Protein AF-A0A915EHI1-F1 (afdb_monomer)

Solvent-accessible surface area (backbone atoms only — not comparable to full-atom values): 13754 Å² total; per-residue (Å²): 136,88,85,85,82,84,87,89,87,83,84,89,89,88,86,83,89,84,89,78,82,85,81,82,85,89,81,84,83,85,82,84,78,83,79,74,83,74,71,83,72,82,68,83,69,74,80,70,79,76,74,76,79,77,86,83,84,61,50,40,66,61,53,50,53,47,42,52,52,16,60,70,52,38,40,93,92,42,100,47,62,32,47,69,62,36,21,63,76,72,74,44,59,55,67,55,56,51,54,44,56,77,41,40,70,59,47,52,50,32,59,71,38,90,76,44,43,80,41,65,68,65,84,90,67,74,86,76,72,92,55,62,66,62,52,48,55,52,49,51,51,51,51,54,39,49,75,70,70,47,87,83,48,71,68,58,52,49,54,52,49,52,52,52,42,60,75,68,66,68,80,87,80,84,84,76,89,79,80,54,92,51,62,56,47,77,44,82,44,61,48,96,86,70,45,75,47,77,71,43,74,46,70,69,127

Radius of gyration: 38.49 Å; Cα contacts (8 Å, |Δi|>4): 121; chains: 1; bounding box: 70×66×107 Å

pLDDT: mean 73.75, std 19.6, range [32.38, 96.88]

InterPro domains:
  IPR006600 HTH CenpB-type DNA-binding domain [PF03221] (131-166)
  IPR018586 Brinker DNA-binding domain [PF09607] (55-111)

Organism: NCBI:txid166011

Mean predicted aligned error: 17.86 Å

Nearest PDB structures (foldseek):
  1hlv-assembly1_A  TM=5.898E-01  e=2.665E-04  Homo sapiens
  4ham-assembly1_A-2  TM=2.754E-01  e=3.537E+00  Listeria monocytogenes EGD-e

Foldseek 3Di:
DDDDDDDDDDDDDDDDDDDDDDDDDDDDPDDDDPDPPPPPPPDPPPPDPPPPPDDDQDFLVLLLVLQVQQCVCQDPVHNGGPLVVSCVVSVHDSVSNVVSNVCVVQSVVQVVDPPSRPPSDTPPPDDDDPDVVLVVVLVVVVVVCVVVVHDDDPVNSLVSSVVSCVVVVDDDDDDDPPPPPAQWDFDFDADSVRDTDDTDIDRDD

Sequence (205 aa):
MLMKIGIGQRAIEEEEAEAIAETVPDEYSQMKISGEENECQLSLSETTPVEKRKRHNYDAATKLEAIECAQEAKSARSRKYNIKATAKKFRVDRKQVREWITREQNVRQQVSTPGASKRKKLDGTGRKVLNPELDVQIAEWIRKQRTNKHPVSHRIILNRAEEVFRAMKLKVTVLTTGHEKMRVTVCLTATADRKKLLPYVLVNR

Structure (mmCIF, N/CA/C/O backbone):
data_AF-A0A915EHI1-F1
#
_entry.id   AF-A0A915EHI1-F1
#
loop_
_atom_site.group_PDB
_atom_site.id
_atom_site.type_symbol
_atom_site.label_atom_id
_atom_site.label_alt_id
_atom_site.label_comp_id
_atom_site.label_asym_id
_atom_site.label_entity_id
_atom_site.label_seq_id
_atom_site.pdbx_PDB_ins_code
_atom_site.Cartn_x
_atom_site.Cartn_y
_atom_site.Cartn_z
_atom_site.occupancy
_atom_site.B_iso_or_equiv
_atom_site.auth_seq_id
_atom_site.auth_comp_id
_atom_site.auth_asym_id
_atom_site.auth_atom_id
_atom_site.pdbx_PDB_model_num
ATOM 1 N N . MET A 1 1 ? -19.590 -19.923 -78.765 1.00 44.81 1 MET A N 1
ATOM 2 C CA . MET A 1 1 ? -18.752 -20.286 -79.927 1.00 44.81 1 MET A CA 1
ATOM 3 C C . MET A 1 1 ? -17.432 -20.805 -79.377 1.00 44.81 1 MET A C 1
ATOM 5 O O . MET A 1 1 ? -16.654 -20.022 -78.854 1.00 44.81 1 MET A O 1
ATOM 9 N N . LEU A 1 2 ? -17.260 -22.130 -79.346 1.00 38.75 2 LEU A N 1
ATOM 10 C CA . LEU A 1 2 ? -15.993 -22.773 -78.995 1.00 38.75 2 LEU A CA 1
ATOM 11 C C . LEU A 1 2 ? -15.022 -22.632 -80.172 1.00 38.75 2 LEU A C 1
ATOM 13 O O . LEU A 1 2 ? -15.416 -22.916 -81.300 1.00 38.75 2 LEU A O 1
ATOM 17 N N . MET A 1 3 ? -13.756 -22.319 -79.902 1.00 46.84 3 MET A N 1
ATOM 18 C CA . MET A 1 3 ? -12.660 -22.685 -80.799 1.00 46.84 3 MET A CA 1
ATOM 19 C C . MET A 1 3 ? -11.713 -23.624 -80.055 1.00 46.84 3 MET A C 1
ATOM 21 O O . MET A 1 3 ? -11.046 -23.249 -79.096 1.00 46.84 3 MET A O 1
ATOM 25 N N . LYS A 1 4 ? -11.750 -24.884 -80.493 1.00 44.16 4 LYS A N 1
ATOM 26 C CA . LYS A 1 4 ? -10.795 -25.948 -80.193 1.00 44.16 4 LYS A CA 1
ATOM 27 C C . LYS A 1 4 ? -9.672 -25.858 -81.224 1.00 44.16 4 LYS A C 1
ATOM 29 O O . LYS A 1 4 ? -9.970 -25.767 -82.410 1.00 44.16 4 LYS A O 1
ATOM 34 N N . ILE A 1 5 ? -8.424 -25.995 -80.789 1.00 52.28 5 ILE A N 1
ATOM 35 C CA . ILE A 1 5 ? -7.330 -26.479 -81.637 1.00 52.28 5 ILE A CA 1
ATOM 36 C C . ILE A 1 5 ? -6.621 -27.581 -80.837 1.00 52.28 5 ILE A C 1
ATOM 38 O O . ILE A 1 5 ? -5.888 -27.302 -79.896 1.00 52.28 5 ILE A O 1
ATOM 42 N N . GLY A 1 6 ? -6.923 -28.839 -81.170 1.00 41.09 6 GLY A N 1
ATOM 43 C CA . GLY A 1 6 ? -5.937 -29.929 -81.109 1.00 41.09 6 GLY A CA 1
ATOM 44 C C . GLY A 1 6 ? -5.221 -29.978 -82.472 1.00 41.09 6 GLY A C 1
ATOM 45 O O . GLY A 1 6 ? -5.613 -29.252 -83.378 1.00 41.09 6 GLY A O 1
ATOM 46 N N . ILE A 1 7 ? -4.202 -30.779 -82.758 1.00 43.91 7 ILE A N 1
ATOM 47 C CA . ILE A 1 7 ? -3.776 -32.114 -82.318 1.00 43.91 7 ILE A CA 1
ATOM 48 C C . ILE A 1 7 ? -2.299 -32.237 -82.767 1.00 43.91 7 ILE A C 1
ATOM 50 O O . ILE A 1 7 ? -1.932 -31.630 -83.772 1.00 43.91 7 ILE A O 1
ATOM 54 N N . GLY A 1 8 ? -1.478 -33.073 -82.121 1.00 37.38 8 GLY A N 1
ATOM 55 C CA . GLY A 1 8 ? -0.251 -33.576 -82.759 1.00 37.38 8 GLY A CA 1
ATOM 56 C C . GLY A 1 8 ? 0.617 -34.474 -81.877 1.00 37.38 8 GLY A C 1
ATOM 57 O O . GLY A 1 8 ? 1.474 -33.977 -81.164 1.00 37.38 8 GLY A O 1
ATOM 58 N N . GLN A 1 9 ? 0.380 -35.787 -81.934 1.00 44.53 9 GLN A N 1
ATOM 59 C CA . GLN A 1 9 ? 1.101 -36.874 -81.244 1.00 44.53 9 GLN A CA 1
ATOM 60 C C . GLN A 1 9 ? 2.377 -37.325 -81.991 1.00 44.53 9 GLN A C 1
ATOM 62 O O . GLN A 1 9 ? 2.425 -37.174 -83.211 1.00 44.53 9 GLN A O 1
ATOM 67 N N . ARG A 1 10 ? 3.317 -37.987 -81.282 1.00 41.19 10 ARG A N 1
ATOM 68 C CA . ARG A 1 10 ? 4.055 -39.241 -81.643 1.00 41.19 10 ARG A CA 1
ATOM 69 C C . ARG A 1 10 ? 5.026 -39.605 -80.492 1.00 41.19 10 ARG A C 1
ATOM 71 O O . ARG A 1 10 ? 5.758 -38.730 -80.052 1.00 41.19 10 ARG A O 1
ATOM 78 N N . ALA A 1 11 ? 4.814 -40.721 -79.776 1.00 41.22 11 ALA A N 1
ATOM 79 C CA . ALA A 1 11 ? 5.378 -42.078 -79.994 1.00 41.22 11 ALA A CA 1
ATOM 80 C C . ALA A 1 11 ? 6.899 -42.121 -79.697 1.00 41.22 11 ALA A C 1
ATOM 82 O O . ALA A 1 11 ? 7.650 -41.471 -80.409 1.00 41.22 11 ALA A O 1
ATOM 83 N N . ILE A 1 12 ? 7.331 -42.564 -78.504 1.00 48.19 12 ILE A N 1
ATOM 84 C CA . ILE A 1 12 ? 7.730 -43.942 -78.100 1.00 48.19 12 ILE A CA 1
ATOM 85 C C . ILE A 1 12 ? 8.841 -44.517 -78.985 1.00 48.19 12 ILE A C 1
ATOM 87 O O . ILE A 1 12 ? 8.523 -44.921 -80.094 1.00 48.19 12 ILE A O 1
ATOM 91 N N . GLU A 1 13 ? 10.055 -44.649 -78.431 1.00 46.75 13 GLU A N 1
ATOM 92 C CA . GLU A 1 13 ? 10.946 -45.809 -78.614 1.00 46.75 13 GLU A CA 1
ATOM 93 C C . GLU A 1 13 ? 11.677 -46.093 -77.285 1.00 46.75 13 GLU A C 1
ATOM 95 O O . GLU A 1 13 ? 12.140 -45.183 -76.594 1.00 46.75 13 GLU A O 1
ATOM 100 N N . GLU A 1 14 ? 11.649 -47.370 -76.914 1.00 53.38 14 GLU A N 1
ATOM 101 C CA . GLU A 1 14 ? 12.228 -48.049 -75.756 1.00 53.38 14 GLU A CA 1
ATOM 102 C C . GLU A 1 14 ? 13.389 -48.885 -76.315 1.00 53.38 14 GLU A C 1
ATOM 104 O O . GLU A 1 14 ? 13.130 -49.700 -77.191 1.00 53.38 14 GLU A O 1
ATOM 109 N N . GLU A 1 15 ? 14.623 -48.649 -75.869 1.00 51.19 15 GLU A N 1
ATOM 110 C CA . GLU A 1 15 ? 15.857 -49.463 -76.003 1.00 51.19 15 GLU A CA 1
ATOM 111 C C . GLU A 1 15 ? 16.992 -48.462 -75.689 1.00 51.19 15 GLU A C 1
ATOM 113 O O . GLU A 1 15 ? 16.978 -47.342 -76.179 1.00 51.19 15 GLU A O 1
ATOM 118 N N . GLU A 1 16 ? 17.950 -48.655 -74.790 1.00 49.28 16 GLU A N 1
ATOM 119 C CA . GLU A 1 16 ? 18.696 -49.849 -74.434 1.00 49.28 16 GLU A CA 1
ATOM 120 C C . GLU A 1 16 ? 19.047 -49.778 -72.937 1.00 49.28 16 GLU A C 1
ATOM 122 O O . GLU A 1 16 ? 19.497 -48.752 -72.416 1.00 49.28 16 GLU A O 1
ATOM 127 N N . ALA A 1 17 ? 18.836 -50.887 -72.235 1.00 41.41 17 ALA A N 1
ATOM 128 C CA . ALA A 1 17 ? 19.503 -51.164 -70.978 1.00 41.41 17 ALA A CA 1
ATOM 129 C C . ALA A 1 17 ? 20.801 -51.923 -71.280 1.00 41.41 17 ALA A C 1
ATOM 131 O O . ALA A 1 17 ? 20.782 -52.846 -72.085 1.00 41.41 17 ALA A O 1
ATOM 132 N N . GLU A 1 18 ? 21.852 -51.554 -70.547 1.00 48.03 18 GLU A N 1
ATOM 133 C CA . GLU A 1 18 ? 23.117 -52.259 -70.276 1.00 48.03 18 GLU A CA 1
ATOM 134 C C . GLU A 1 18 ? 24.392 -51.561 -70.762 1.00 48.03 18 GLU A C 1
ATOM 136 O O . GLU A 1 18 ? 24.470 -50.986 -71.837 1.00 48.03 18 GLU A O 1
ATOM 141 N N . ALA A 1 19 ? 25.410 -51.698 -69.908 1.00 44.31 19 ALA A N 1
ATOM 142 C CA . ALA A 1 19 ? 26.796 -51.262 -70.037 1.00 44.31 19 ALA A CA 1
ATOM 143 C C . ALA A 1 19 ? 27.075 -49.773 -69.752 1.00 44.31 19 ALA A C 1
ATOM 145 O O . ALA A 1 19 ? 27.018 -48.913 -70.621 1.00 44.31 19 ALA A O 1
ATOM 146 N N . ILE A 1 20 ? 27.496 -49.480 -68.517 1.00 48.38 20 ILE A N 1
ATOM 147 C CA . ILE A 1 20 ? 28.913 -49.232 -68.171 1.00 48.38 20 ILE A CA 1
ATOM 148 C C . ILE A 1 20 ? 28.977 -48.979 -66.652 1.00 48.38 20 ILE A C 1
ATOM 150 O O . ILE A 1 20 ? 28.535 -47.956 -66.130 1.00 48.38 20 ILE A O 1
ATOM 154 N N . ALA A 1 21 ? 29.486 -49.983 -65.939 1.00 45.03 21 ALA A N 1
ATOM 155 C CA . ALA A 1 21 ? 30.128 -49.813 -64.642 1.00 45.03 21 ALA A CA 1
ATOM 156 C C . ALA A 1 21 ? 31.479 -49.095 -64.838 1.00 45.03 21 ALA A C 1
ATOM 158 O O . ALA A 1 21 ? 32.020 -49.159 -65.935 1.00 45.03 21 ALA A O 1
ATOM 159 N N . GLU A 1 22 ? 32.028 -48.510 -63.764 1.00 46.56 22 GLU A N 1
ATOM 160 C CA . GLU A 1 22 ? 33.263 -47.690 -63.713 1.00 46.56 22 GLU A CA 1
ATOM 161 C C . GLU A 1 22 ? 33.022 -46.240 -64.173 1.00 46.56 22 GLU A C 1
ATOM 163 O O . GLU A 1 22 ? 32.492 -45.994 -65.240 1.00 46.56 22 GLU A O 1
ATOM 168 N N . THR A 1 23 ? 33.368 -45.171 -63.461 1.00 48.34 23 THR A N 1
ATOM 169 C CA . THR A 1 23 ? 34.415 -44.945 -62.461 1.00 48.34 23 THR A CA 1
ATOM 170 C C . THR A 1 23 ? 34.071 -43.615 -61.770 1.00 48.34 23 THR A C 1
ATOM 172 O O . THR A 1 23 ? 34.025 -42.576 -62.425 1.00 48.34 23 THR A O 1
ATOM 175 N N . VAL A 1 24 ? 33.818 -43.614 -60.458 1.00 49.72 24 VAL A N 1
ATOM 176 C CA . VAL A 1 24 ? 33.809 -42.371 -59.665 1.00 49.72 24 VAL A CA 1
ATOM 177 C C . VAL A 1 24 ? 35.176 -42.278 -58.987 1.00 49.72 24 VAL A C 1
ATOM 179 O O . VAL A 1 24 ? 35.532 -43.213 -58.270 1.00 49.72 24 VAL A O 1
ATOM 182 N N . PRO A 1 25 ? 35.969 -41.222 -59.233 1.00 50.06 25 PRO A N 1
ATOM 183 C CA . PRO A 1 25 ? 37.295 -41.102 -58.649 1.00 50.06 25 PRO A CA 1
ATOM 184 C C . PRO A 1 25 ? 37.237 -40.892 -57.130 1.00 50.06 25 PRO A C 1
ATOM 186 O O . PRO A 1 25 ? 36.588 -39.976 -56.622 1.00 50.06 25 PRO A O 1
ATOM 189 N N . ASP A 1 26 ? 37.962 -41.774 -56.443 1.00 47.84 26 ASP A N 1
ATOM 190 C CA . ASP A 1 26 ? 38.349 -41.730 -55.037 1.00 47.84 26 ASP A CA 1
ATOM 191 C C . ASP A 1 26 ? 39.241 -40.508 -54.777 1.00 47.84 26 ASP A C 1
ATOM 193 O O . ASP A 1 26 ? 40.448 -40.527 -55.018 1.00 47.84 26 ASP A O 1
ATOM 197 N N . GLU A 1 27 ? 38.660 -39.434 -54.254 1.00 47.59 27 GLU A N 1
ATOM 198 C CA . GLU A 1 27 ? 39.441 -38.337 -53.679 1.00 47.59 27 GLU A CA 1
ATOM 199 C C . GLU A 1 27 ? 38.782 -37.794 -52.409 1.00 47.59 27 GLU A C 1
ATOM 201 O O . GLU A 1 27 ? 38.586 -36.601 -52.245 1.00 47.59 27 GLU A O 1
ATOM 206 N N . TYR A 1 28 ? 38.422 -38.679 -51.479 1.00 49.50 28 TYR A N 1
ATOM 207 C CA . TYR A 1 28 ? 38.141 -38.291 -50.092 1.00 49.50 28 TYR A CA 1
ATOM 208 C C . TYR A 1 28 ? 38.652 -39.359 -49.126 1.00 49.50 28 TYR A C 1
ATOM 210 O O . TYR A 1 28 ? 37.925 -39.928 -48.315 1.00 49.50 28 TYR A O 1
ATOM 218 N N . SER A 1 29 ? 39.958 -39.608 -49.198 1.00 44.09 29 SER A N 1
ATOM 219 C CA . SER A 1 29 ? 40.687 -40.244 -48.111 1.00 44.09 29 SER A CA 1
ATOM 220 C C . SER A 1 29 ? 41.521 -39.191 -47.385 1.00 44.09 29 SER A C 1
ATOM 222 O O . SER A 1 29 ? 42.316 -38.482 -47.993 1.00 44.09 29 SER A O 1
ATOM 224 N N . GLN A 1 30 ? 41.358 -39.170 -46.061 1.00 43.25 30 GLN A N 1
ATOM 225 C CA . GLN A 1 30 ? 42.189 -38.504 -45.052 1.00 43.25 30 GLN A CA 1
ATOM 226 C C . GLN A 1 30 ? 41.819 -37.068 -44.639 1.00 43.25 30 GLN A C 1
ATOM 228 O O . GLN A 1 30 ? 42.581 -36.122 -44.811 1.00 43.25 30 GLN A O 1
ATOM 233 N N . MET A 1 31 ? 40.754 -36.947 -43.842 1.00 36.44 31 MET A N 1
ATOM 234 C CA . MET A 1 31 ? 40.894 -36.217 -42.576 1.00 36.44 31 MET A CA 1
ATOM 235 C C . MET A 1 31 ? 40.564 -37.144 -41.408 1.00 36.44 31 MET A C 1
ATOM 237 O O . MET A 1 31 ? 39.466 -37.677 -41.277 1.00 36.44 31 MET A O 1
ATOM 241 N N . LYS A 1 32 ? 41.598 -37.368 -40.598 1.00 43.41 32 LYS A N 1
ATOM 242 C CA . LYS A 1 32 ? 41.633 -38.195 -39.396 1.00 43.41 32 LYS A CA 1
ATOM 243 C C . LYS A 1 32 ? 40.649 -37.636 -38.368 1.00 43.41 32 LYS A C 1
ATOM 245 O O . LYS A 1 32 ? 40.885 -36.563 -37.822 1.00 43.41 32 LYS A O 1
ATOM 250 N N . ILE A 1 33 ? 39.587 -38.375 -38.072 1.00 42.34 33 ILE A N 1
ATOM 251 C CA . ILE A 1 33 ? 38.832 -38.192 -36.833 1.00 42.34 33 ILE A CA 1
ATOM 252 C C . ILE A 1 33 ? 39.541 -39.066 -35.801 1.00 42.34 33 ILE A C 1
ATOM 254 O O . ILE A 1 33 ? 39.366 -40.282 -35.777 1.00 42.34 33 ILE A O 1
ATOM 258 N N . SER A 1 34 ? 40.412 -38.461 -34.996 1.00 32.75 34 SER A N 1
ATOM 259 C CA . SER A 1 34 ? 40.882 -39.073 -33.756 1.00 32.75 34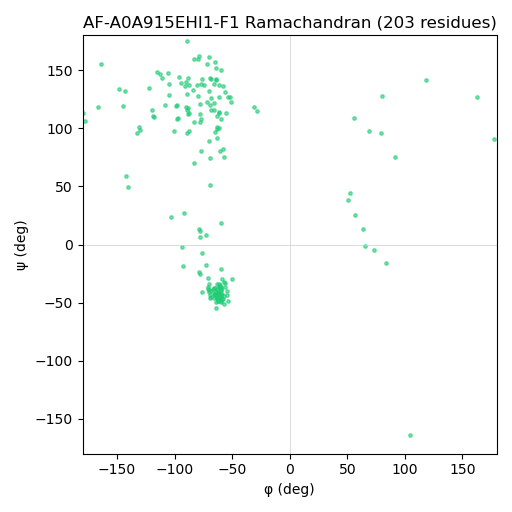 SER A CA 1
ATOM 260 C C . SER A 1 34 ? 39.678 -39.201 -32.824 1.00 32.75 34 SER A C 1
ATOM 262 O O . SER A 1 34 ? 39.271 -38.232 -32.183 1.00 32.75 34 SER A O 1
ATOM 264 N N . GLY A 1 35 ? 39.070 -40.385 -32.822 1.00 37.16 35 GLY A N 1
ATOM 265 C CA . GLY A 1 35 ? 38.099 -40.799 -31.824 1.00 37.16 35 GLY A CA 1
ATOM 266 C C . GLY A 1 35 ? 38.813 -41.022 -30.500 1.00 37.16 35 GLY A C 1
ATOM 267 O O . GLY A 1 35 ? 39.277 -42.120 -30.219 1.00 37.16 35 GLY A O 1
ATOM 268 N N . GLU A 1 36 ? 38.917 -39.967 -29.699 1.00 41.16 36 GLU A N 1
ATOM 269 C CA . GLU A 1 36 ? 38.959 -40.138 -28.254 1.00 41.16 36 GLU A CA 1
ATOM 270 C C . GLU A 1 36 ? 37.521 -40.384 -27.809 1.00 41.16 36 GLU A C 1
ATOM 272 O O . GLU A 1 36 ? 36.676 -39.484 -27.818 1.00 41.16 36 GLU A O 1
ATOM 277 N N . GLU A 1 37 ? 37.240 -41.639 -27.473 1.00 45.12 37 GLU A N 1
ATOM 278 C CA . GLU A 1 37 ? 36.069 -42.052 -26.713 1.00 45.12 37 GLU A CA 1
ATOM 279 C C . GLU A 1 37 ? 36.123 -41.371 -25.342 1.00 45.12 37 GLU A C 1
ATOM 281 O O . GLU A 1 37 ? 36.535 -41.946 -24.340 1.00 45.12 37 GLU A O 1
ATOM 286 N N . ASN A 1 38 ? 35.712 -40.104 -25.289 1.00 41.38 38 ASN A N 1
ATOM 287 C CA . ASN A 1 38 ? 35.362 -39.458 -24.037 1.00 41.38 38 ASN A CA 1
ATOM 288 C C . ASN A 1 38 ? 33.981 -39.973 -23.644 1.00 41.38 38 ASN A C 1
ATOM 290 O O . ASN A 1 38 ? 32.941 -39.363 -23.903 1.00 41.38 38 ASN A O 1
ATOM 294 N N . GLU A 1 39 ? 34.027 -41.173 -23.069 1.00 39.09 39 GLU A N 1
ATOM 295 C CA . GLU A 1 39 ? 33.040 -41.748 -22.178 1.00 39.09 39 GLU A CA 1
ATOM 296 C C . GLU A 1 39 ? 32.329 -40.612 -21.432 1.00 39.09 39 GLU A C 1
ATOM 298 O O . GLU A 1 39 ? 32.939 -39.847 -20.680 1.00 39.09 39 GLU A O 1
ATOM 303 N N . CYS A 1 40 ? 31.030 -40.451 -21.686 1.00 32.38 40 CYS A N 1
ATOM 304 C CA . CYS A 1 40 ? 30.180 -39.566 -20.905 1.00 32.38 40 CYS A CA 1
ATOM 305 C C . CYS A 1 40 ? 30.018 -40.171 -19.509 1.00 32.38 40 CYS A C 1
ATOM 307 O O . CYS A 1 40 ? 28.975 -40.718 -19.155 1.00 32.38 40 CYS A O 1
ATOM 309 N N . GLN A 1 41 ? 31.077 -40.061 -18.710 1.00 37.44 41 GLN A N 1
ATOM 310 C CA . GLN A 1 41 ? 31.019 -40.209 -17.276 1.00 37.44 41 GLN A CA 1
ATOM 311 C C . GLN A 1 41 ? 30.121 -39.082 -16.764 1.00 37.44 41 GLN A C 1
ATOM 313 O O . GLN A 1 41 ? 30.520 -37.920 -16.654 1.00 37.44 41 GLN A O 1
ATOM 318 N N . LEU A 1 42 ? 28.871 -39.445 -16.473 1.00 42.78 42 LEU A N 1
ATOM 319 C CA . LEU A 1 42 ? 27.981 -38.748 -15.551 1.00 42.78 42 LEU A CA 1
ATOM 320 C C . LEU A 1 42 ? 28.673 -38.689 -14.182 1.00 42.78 42 LEU A C 1
ATOM 322 O O . LEU A 1 42 ? 28.343 -39.419 -13.251 1.00 42.78 42 LEU A O 1
ATOM 326 N N . SER A 1 43 ? 29.666 -37.813 -14.066 1.00 41.00 43 SER A N 1
ATOM 327 C CA . SER A 1 43 ? 30.157 -37.364 -12.780 1.00 41.00 43 SER A CA 1
ATOM 328 C C . SER A 1 43 ? 29.009 -36.589 -12.141 1.00 41.00 43 SER A C 1
ATOM 330 O O . SER A 1 43 ? 28.544 -35.574 -12.662 1.00 41.00 43 SER A O 1
ATOM 332 N N . LEU A 1 44 ? 28.500 -37.111 -11.021 1.00 48.84 44 LEU A N 1
ATOM 333 C CA . LEU A 1 44 ? 27.734 -36.334 -10.055 1.00 48.84 44 LEU A CA 1
ATOM 334 C C . LEU A 1 44 ? 28.645 -35.187 -9.594 1.00 48.84 44 LEU A C 1
ATOM 336 O O . LEU A 1 44 ? 29.313 -35.281 -8.569 1.00 48.84 44 LEU A O 1
ATOM 340 N N . SER A 1 45 ? 28.718 -34.111 -10.378 1.00 43.72 45 SER A N 1
ATOM 341 C CA . SER A 1 45 ? 29.318 -32.871 -9.924 1.00 43.72 45 SER A CA 1
ATOM 342 C C . SER A 1 45 ? 28.445 -32.398 -8.775 1.00 43.72 45 SER A C 1
ATOM 344 O O . SER A 1 45 ? 27.270 -32.071 -8.975 1.00 43.72 45 SER A O 1
ATOM 346 N N . GLU A 1 46 ? 29.017 -32.460 -7.580 1.00 50.34 46 GLU A N 1
ATOM 347 C CA . GLU A 1 46 ? 28.485 -31.948 -6.331 1.00 50.34 46 GLU A CA 1
ATOM 348 C C . GLU A 1 46 ? 27.617 -30.722 -6.609 1.00 50.34 46 GLU A C 1
ATOM 350 O O . GLU A 1 46 ? 28.075 -29.723 -7.174 1.00 50.34 46 GLU A O 1
ATOM 355 N N . THR A 1 47 ? 26.329 -30.810 -6.275 1.00 50.06 47 THR A N 1
ATOM 356 C CA . THR A 1 47 ? 25.430 -29.668 -6.379 1.00 50.06 47 THR A CA 1
ATOM 357 C C . THR A 1 47 ? 25.940 -28.612 -5.411 1.00 50.06 47 THR A C 1
ATOM 359 O O . THR A 1 47 ? 25.592 -28.621 -4.229 1.00 50.06 47 THR A O 1
ATOM 362 N N . THR A 1 48 ? 26.795 -27.712 -5.898 1.00 54.81 48 THR A N 1
ATOM 363 C CA . THR A 1 48 ? 27.156 -26.507 -5.160 1.00 54.81 48 THR A CA 1
ATOM 364 C C . THR A 1 48 ? 25.840 -25.842 -4.754 1.00 54.81 48 THR A C 1
ATOM 366 O O . THR A 1 48 ? 24.948 -25.685 -5.599 1.00 54.81 48 THR A O 1
ATOM 369 N N . PRO A 1 49 ? 25.629 -25.521 -3.465 1.00 57.97 49 PRO A N 1
ATOM 370 C CA . PRO A 1 49 ? 24.397 -24.881 -3.047 1.00 57.97 49 PRO A CA 1
ATOM 371 C C . PRO A 1 49 ? 24.294 -23.563 -3.811 1.00 57.97 49 PRO A C 1
ATOM 373 O O . PRO A 1 49 ? 25.060 -22.637 -3.557 1.00 57.97 49 PRO A O 1
ATOM 376 N N . VAL A 1 50 ? 23.385 -23.480 -4.785 1.00 59.81 50 VAL A N 1
ATOM 377 C CA . VAL A 1 50 ? 23.134 -22.238 -5.517 1.00 59.81 50 VAL A CA 1
ATOM 378 C C . VAL A 1 50 ? 22.655 -21.228 -4.484 1.00 59.81 50 VAL A C 1
ATOM 380 O O . VAL A 1 50 ? 21.497 -21.271 -4.052 1.00 59.81 50 VAL A O 1
ATOM 383 N N . GLU A 1 51 ? 23.555 -20.347 -4.044 1.00 68.44 51 GLU A N 1
ATOM 384 C CA . GLU A 1 51 ? 23.223 -19.311 -3.080 1.00 68.44 51 GLU A CA 1
ATOM 385 C C . GLU A 1 51 ? 22.054 -18.506 -3.639 1.00 68.44 51 GLU A C 1
ATOM 387 O O . GLU A 1 51 ? 22.133 -17.839 -4.679 1.00 68.44 51 GLU A O 1
ATOM 392 N N . LYS A 1 52 ? 20.909 -18.612 -2.962 1.00 68.88 52 LYS A N 1
ATOM 393 C CA . LYS A 1 52 ? 19.696 -17.922 -3.382 1.00 68.88 52 LYS A CA 1
ATOM 394 C C . LYS A 1 52 ? 19.989 -16.428 -3.349 1.00 68.88 52 LYS A C 1
ATOM 396 O O . LYS A 1 52 ? 20.196 -15.852 -2.281 1.00 68.88 52 LYS A O 1
ATOM 401 N N . ARG A 1 53 ? 19.981 -15.795 -4.527 1.00 68.19 53 ARG A N 1
ATOM 402 C CA . ARG A 1 53 ? 20.177 -14.346 -4.657 1.00 68.19 53 ARG A CA 1
ATOM 403 C C . ARG A 1 53 ? 19.222 -13.621 -3.711 1.00 68.19 53 ARG A C 1
ATOM 405 O O . ARG A 1 53 ? 18.003 -13.807 -3.776 1.00 68.19 53 ARG A O 1
ATOM 412 N N . LYS A 1 54 ? 19.782 -12.796 -2.825 1.00 74.06 54 LYS A N 1
ATOM 413 C CA . LYS A 1 54 ? 18.999 -11.994 -1.882 1.00 74.06 54 LYS A CA 1
ATOM 414 C C . LYS A 1 54 ? 18.097 -11.044 -2.671 1.00 74.06 54 LYS A C 1
ATOM 416 O O . LYS A 1 54 ? 18.506 -10.448 -3.667 1.00 74.06 54 LYS A O 1
ATOM 421 N N . ARG A 1 55 ? 16.844 -10.909 -2.236 1.00 76.69 55 ARG A N 1
ATOM 422 C CA . ARG A 1 55 ? 15.904 -9.965 -2.852 1.00 76.69 55 ARG A CA 1
ATOM 423 C C . ARG A 1 55 ? 16.375 -8.544 -2.548 1.00 76.69 55 ARG A C 1
ATOM 425 O O . ARG A 1 55 ? 16.393 -8.142 -1.387 1.00 76.69 55 ARG A O 1
ATOM 432 N N . HIS A 1 56 ? 16.739 -7.794 -3.584 1.00 81.81 56 HIS A N 1
ATOM 433 C CA . HIS A 1 56 ? 17.084 -6.384 -3.443 1.00 81.81 56 HIS A CA 1
ATOM 434 C C . HIS A 1 56 ? 15.829 -5.538 -3.262 1.00 81.81 56 HIS A C 1
ATOM 436 O O . HIS A 1 56 ? 14.783 -5.799 -3.859 1.00 81.81 56 HIS A O 1
ATOM 442 N N . ASN A 1 57 ? 15.946 -4.518 -2.419 1.00 84.81 57 ASN A N 1
ATOM 443 C CA . ASN A 1 57 ? 14.880 -3.570 -2.170 1.00 84.81 57 ASN A CA 1
ATOM 444 C C . ASN A 1 57 ? 15.357 -2.175 -2.570 1.00 84.81 57 ASN A C 1
ATOM 446 O O . ASN A 1 57 ? 16.247 -1.628 -1.923 1.00 84.81 57 ASN A O 1
ATOM 450 N N . TYR A 1 58 ? 14.785 -1.646 -3.649 1.00 89.38 58 TYR A N 1
ATOM 451 C CA . TYR A 1 58 ? 15.215 -0.399 -4.276 1.00 89.38 58 TYR A CA 1
ATOM 452 C C . TYR A 1 58 ? 14.401 0.782 -3.761 1.00 89.38 58 TYR A C 1
ATOM 454 O O . TYR A 1 58 ? 13.178 0.678 -3.607 1.00 89.38 58 TYR A O 1
ATOM 462 N N . ASP A 1 59 ? 15.085 1.895 -3.521 1.00 89.62 59 ASP A N 1
ATOM 463 C CA . ASP A 1 59 ? 14.450 3.137 -3.103 1.00 89.62 59 ASP A CA 1
ATOM 464 C C . ASP A 1 59 ? 13.664 3.794 -4.249 1.00 89.62 59 ASP A C 1
ATOM 466 O O . ASP A 1 59 ? 13.942 3.546 -5.424 1.00 89.62 59 ASP A O 1
ATOM 470 N N . ALA A 1 60 ? 12.661 4.610 -3.918 1.00 89.69 60 ALA A N 1
ATOM 471 C CA . ALA A 1 60 ? 11.839 5.293 -4.917 1.00 89.69 60 ALA A CA 1
ATOM 472 C C . ALA A 1 60 ? 12.666 6.275 -5.767 1.00 89.69 60 ALA A C 1
ATOM 474 O O . ALA A 1 60 ? 12.481 6.317 -6.982 1.00 89.69 60 ALA A O 1
ATOM 475 N N . ALA A 1 61 ? 13.628 6.977 -5.156 1.00 90.12 61 ALA A N 1
ATOM 476 C CA . ALA A 1 61 ? 14.530 7.886 -5.863 1.00 90.12 61 ALA A CA 1
ATOM 477 C C . ALA A 1 61 ? 15.409 7.141 -6.880 1.00 90.12 61 ALA A C 1
ATOM 479 O O . ALA A 1 61 ? 15.466 7.520 -8.045 1.00 90.12 61 ALA A O 1
ATOM 480 N N . THR A 1 62 ? 16.004 6.010 -6.483 1.00 91.69 62 THR A N 1
ATOM 481 C CA . THR A 1 62 ? 16.816 5.177 -7.388 1.00 91.69 62 THR A CA 1
ATOM 482 C C . THR A 1 62 ? 16.000 4.630 -8.561 1.00 91.69 62 THR A C 1
ATOM 484 O O . THR A 1 62 ? 16.504 4.530 -9.678 1.00 91.69 62 THR A O 1
ATOM 487 N N . LYS A 1 63 ? 14.730 4.265 -8.332 1.00 93.00 63 LYS A N 1
ATOM 488 C CA . LYS A 1 63 ? 13.833 3.831 -9.415 1.00 93.00 63 LYS A CA 1
ATOM 489 C C . LYS A 1 63 ? 13.565 4.967 -10.401 1.00 93.00 63 LYS A C 1
ATOM 491 O O . LYS A 1 63 ? 13.571 4.707 -11.600 1.00 93.00 63 LYS A O 1
ATOM 496 N N . LEU A 1 64 ? 13.338 6.187 -9.906 1.00 93.38 64 LEU A N 1
ATOM 497 C CA . LEU A 1 64 ? 13.095 7.372 -10.732 1.00 93.38 64 LEU A CA 1
ATOM 498 C C . LEU A 1 64 ? 14.321 7.712 -11.591 1.00 93.38 64 LEU A C 1
ATOM 500 O O . LEU A 1 64 ? 14.194 7.795 -12.808 1.00 93.38 64 LEU A O 1
ATOM 504 N N . GLU A 1 65 ? 15.507 7.775 -10.982 1.00 93.88 65 GLU A N 1
ATOM 505 C CA . GLU A 1 65 ? 16.769 8.052 -11.684 1.00 93.88 65 GLU A CA 1
ATOM 506 C C . GLU A 1 65 ? 17.056 6.998 -12.769 1.00 93.88 65 GLU A C 1
ATOM 508 O O . GLU A 1 65 ? 17.489 7.309 -13.880 1.00 93.88 65 GLU A O 1
ATOM 513 N N . ALA A 1 66 ? 16.767 5.723 -12.486 1.00 94.00 66 ALA A N 1
ATOM 514 C CA . ALA A 1 66 ? 16.908 4.658 -13.471 1.00 94.00 66 ALA A CA 1
ATOM 515 C C . ALA A 1 66 ? 15.929 4.809 -14.644 1.00 94.00 66 ALA A C 1
ATOM 517 O O . ALA A 1 66 ? 16.300 4.522 -15.785 1.00 94.00 66 ALA A O 1
ATOM 518 N N . ILE A 1 67 ? 14.694 5.253 -14.385 1.00 93.56 67 ILE A N 1
ATOM 519 C CA . ILE A 1 67 ? 13.723 5.546 -15.442 1.00 93.56 67 ILE A CA 1
ATOM 520 C C . ILE A 1 67 ? 14.245 6.703 -16.290 1.00 93.56 67 ILE A C 1
ATOM 522 O O . ILE A 1 67 ? 14.405 6.506 -17.490 1.00 93.56 67 ILE A O 1
ATOM 526 N N . GLU A 1 68 ? 14.577 7.846 -15.688 1.00 93.31 68 GLU A N 1
ATOM 527 C CA . GLU A 1 68 ? 15.092 9.038 -16.381 1.00 93.31 68 GLU A CA 1
ATOM 528 C C . GLU A 1 68 ? 16.304 8.697 -17.251 1.00 93.31 68 GLU A C 1
ATOM 530 O O . GLU A 1 68 ? 16.280 8.916 -18.461 1.00 93.31 68 GLU A O 1
ATOM 535 N N . CYS A 1 69 ? 17.284 7.981 -16.697 1.00 92.06 69 CYS A N 1
ATOM 536 C CA . CYS A 1 69 ? 18.453 7.518 -17.441 1.00 92.06 69 CYS A CA 1
ATOM 537 C C . CYS A 1 69 ? 18.087 6.597 -18.625 1.00 92.06 69 CYS A C 1
ATOM 539 O O . CYS A 1 69 ? 18.709 6.655 -19.689 1.00 92.06 69 CYS A O 1
ATOM 541 N N . ALA A 1 70 ? 17.069 5.740 -18.484 1.00 90.62 70 ALA A N 1
ATOM 542 C CA . ALA A 1 70 ? 16.571 4.923 -19.592 1.00 90.62 70 ALA A CA 1
ATOM 543 C C . ALA A 1 70 ? 15.820 5.748 -20.652 1.00 90.62 70 ALA A C 1
ATOM 545 O O . ALA A 1 70 ? 15.798 5.346 -21.823 1.00 90.62 70 ALA A O 1
ATOM 546 N N . GLN A 1 71 ? 15.191 6.861 -20.254 1.00 88.31 71 GLN A N 1
ATOM 547 C CA . GLN A 1 71 ? 14.499 7.784 -21.152 1.00 88.31 71 GLN A CA 1
ATOM 548 C C . GLN A 1 71 ? 15.472 8.672 -21.929 1.00 88.31 71 GLN A C 1
ATOM 550 O O . GLN A 1 71 ? 15.268 8.872 -23.123 1.00 88.31 71 GLN A O 1
ATOM 555 N N . GLU A 1 72 ? 16.528 9.159 -21.288 1.00 85.81 72 GLU A N 1
ATOM 556 C CA . GLU A 1 72 ? 17.583 9.958 -21.918 1.00 85.81 72 GLU A CA 1
ATOM 557 C C . GLU A 1 72 ? 18.371 9.135 -22.937 1.00 85.81 72 GLU A C 1
ATOM 559 O O . GLU A 1 72 ? 18.619 9.573 -24.055 1.00 85.81 72 GLU A O 1
ATOM 564 N N . ALA A 1 73 ? 18.697 7.886 -22.595 1.00 82.62 73 ALA A N 1
ATOM 565 C CA . ALA A 1 73 ? 19.439 6.982 -23.468 1.00 82.62 73 ALA A CA 1
ATOM 566 C C . ALA A 1 73 ? 18.579 6.338 -24.576 1.00 82.62 73 ALA A C 1
ATOM 568 O O . ALA A 1 73 ? 19.010 5.353 -25.191 1.00 82.62 73 ALA A O 1
ATOM 569 N N . LYS A 1 74 ? 17.356 6.833 -24.825 1.00 80.94 74 LYS A N 1
ATOM 570 C CA . LYS A 1 74 ? 16.515 6.377 -25.943 1.00 80.94 74 LYS A CA 1
ATOM 571 C C . LYS A 1 74 ? 17.309 6.489 -27.246 1.00 80.94 74 LYS A C 1
ATOM 573 O O . LYS A 1 74 ? 17.856 7.536 -27.574 1.00 80.94 74 LYS A O 1
ATOM 578 N N . SER A 1 75 ? 17.386 5.393 -27.998 1.00 66.69 75 SER A N 1
ATOM 579 C CA . SER A 1 75 ? 18.140 5.390 -29.252 1.00 66.69 75 SER A CA 1
ATOM 580 C C . SER A 1 75 ? 17.422 6.235 -30.304 1.00 66.69 75 SER A C 1
ATOM 582 O O . SER A 1 75 ? 16.243 6.019 -30.571 1.00 66.69 75 SER A O 1
ATOM 584 N N . ALA A 1 76 ? 18.142 7.127 -30.985 1.00 66.62 76 ALA A N 1
ATOM 585 C CA . ALA A 1 76 ? 17.589 7.853 -32.131 1.00 66.62 76 ALA A CA 1
ATOM 586 C C . ALA A 1 76 ? 17.111 6.904 -33.256 1.00 66.62 76 ALA A C 1
ATOM 588 O O . ALA A 1 76 ? 16.145 7.206 -33.949 1.00 66.62 76 ALA A O 1
ATOM 589 N N . ARG A 1 77 ? 17.736 5.719 -33.401 1.00 68.75 77 ARG A N 1
ATOM 590 C CA . ARG A 1 77 ? 17.368 4.701 -34.411 1.00 68.75 77 ARG A CA 1
ATOM 591 C C . ARG A 1 77 ? 16.148 3.861 -34.043 1.00 68.75 77 ARG A C 1
ATOM 593 O O . ARG A 1 77 ? 15.524 3.268 -34.912 1.00 68.75 77 ARG A O 1
ATOM 600 N N . SER A 1 78 ? 15.832 3.740 -32.762 1.00 68.62 78 SER A N 1
ATOM 601 C CA . SER A 1 78 ? 14.738 2.900 -32.285 1.00 68.62 78 SER A CA 1
ATOM 602 C C . SER A 1 78 ? 14.119 3.604 -31.098 1.00 68.62 78 SER A C 1
ATOM 604 O O . SER A 1 78 ? 14.793 3.743 -30.084 1.00 68.62 78 SER A O 1
ATOM 606 N N . ARG A 1 79 ? 12.826 3.958 -31.179 1.00 69.31 79 ARG A N 1
ATOM 607 C CA . ARG A 1 79 ? 12.028 4.629 -30.122 1.00 69.31 79 ARG A CA 1
ATOM 608 C C . ARG A 1 79 ? 11.913 3.839 -28.795 1.00 69.31 79 ARG A C 1
ATOM 610 O O . ARG A 1 79 ? 11.011 4.073 -27.998 1.00 69.31 79 ARG A O 1
ATOM 617 N N . LYS A 1 80 ? 12.795 2.867 -28.561 1.00 77.75 80 LYS A N 1
ATOM 618 C CA . LYS A 1 80 ? 12.879 1.984 -27.402 1.00 77.75 80 LYS A CA 1
ATOM 619 C C . LYS A 1 80 ? 13.893 2.521 -26.392 1.00 77.75 80 LYS A C 1
ATOM 621 O O . LYS A 1 80 ? 14.958 3.024 -26.746 1.00 77.75 80 LYS A O 1
ATOM 626 N N . TYR A 1 81 ? 13.567 2.324 -25.123 1.00 82.00 81 TYR A N 1
ATOM 627 C CA . TYR A 1 81 ? 14.438 2.609 -23.988 1.00 82.00 81 TYR A CA 1
ATOM 628 C C . TYR A 1 81 ? 15.695 1.730 -24.003 1.00 82.00 81 TYR A C 1
ATOM 630 O O . TYR A 1 81 ? 15.624 0.530 -24.300 1.00 82.00 81 TYR A O 1
ATOM 638 N N . ASN A 1 82 ? 16.839 2.289 -23.604 1.00 88.06 82 ASN A N 1
ATOM 639 C CA . ASN A 1 82 ? 18.085 1.533 -23.479 1.00 88.06 82 ASN A CA 1
ATOM 640 C C . ASN A 1 82 ? 18.171 0.796 -22.134 1.00 88.06 82 ASN A C 1
ATOM 642 O O . ASN A 1 82 ? 18.978 1.093 -21.258 1.00 88.06 82 ASN A O 1
ATOM 646 N N . ILE A 1 83 ? 17.336 -0.233 -21.998 1.00 90.44 83 ILE A N 1
ATOM 647 C CA . ILE A 1 83 ? 17.202 -1.024 -20.768 1.00 90.44 83 ILE A CA 1
ATOM 648 C C . ILE A 1 83 ? 18.527 -1.700 -20.378 1.00 90.44 83 ILE A C 1
ATOM 650 O O . ILE A 1 83 ? 18.818 -1.853 -19.195 1.00 90.44 83 ILE A O 1
ATOM 654 N N . LYS A 1 84 ? 19.336 -2.130 -21.360 1.00 91.31 84 LYS A N 1
ATOM 655 C CA . LYS A 1 84 ? 20.592 -2.860 -21.110 1.00 91.31 84 LYS A CA 1
ATOM 656 C C . LYS A 1 84 ? 21.645 -1.956 -20.467 1.00 91.31 84 LYS A C 1
ATOM 658 O O . LYS A 1 84 ? 22.282 -2.385 -19.507 1.00 91.31 84 LYS A O 1
ATOM 663 N N . ALA A 1 85 ? 21.819 -0.737 -20.977 1.00 91.00 85 ALA A N 1
ATOM 664 C CA . ALA A 1 85 ? 22.779 0.211 -20.419 1.00 91.00 85 ALA A CA 1
ATOM 665 C C . ALA A 1 85 ? 22.369 0.648 -19.006 1.00 91.00 85 ALA A C 1
ATOM 667 O O . ALA A 1 85 ? 23.185 0.573 -18.088 1.00 91.00 85 ALA A O 1
ATOM 668 N N . THR A 1 86 ? 21.092 0.985 -18.805 1.00 93.94 86 THR A N 1
ATOM 669 C CA . THR A 1 86 ? 20.552 1.358 -17.490 1.00 93.94 86 THR A CA 1
ATOM 670 C C . THR A 1 86 ? 20.722 0.229 -16.472 1.00 93.94 86 THR A C 1
ATOM 672 O O . THR A 1 86 ? 21.277 0.440 -15.398 1.00 93.94 86 THR A O 1
ATOM 675 N N . ALA A 1 87 ? 20.334 -1.002 -16.818 1.00 94.19 87 ALA A N 1
ATOM 676 C CA . ALA A 1 87 ? 20.501 -2.167 -15.946 1.00 94.19 87 ALA A CA 1
ATOM 677 C C . ALA A 1 87 ? 21.959 -2.352 -15.485 1.00 94.19 87 ALA A C 1
ATOM 679 O O . ALA A 1 87 ? 22.209 -2.645 -14.316 1.00 94.19 87 ALA A O 1
ATOM 680 N N . LYS A 1 88 ? 22.928 -2.122 -16.384 1.00 93.50 88 LYS A N 1
ATOM 681 C CA . LYS A 1 88 ? 24.359 -2.189 -16.060 1.00 93.50 88 LYS A CA 1
ATOM 682 C C . LYS A 1 88 ? 24.797 -1.045 -15.136 1.00 93.50 88 LYS A C 1
ATOM 684 O O . LYS A 1 88 ? 25.502 -1.319 -14.170 1.00 93.50 88 LYS A O 1
ATOM 689 N N . LYS A 1 89 ? 24.355 0.195 -15.393 1.00 93.31 89 LYS A N 1
ATOM 690 C CA . LYS A 1 89 ? 24.684 1.384 -14.579 1.00 93.31 89 LYS A CA 1
ATOM 691 C C . LYS A 1 89 ? 24.210 1.227 -13.130 1.00 93.31 89 LYS A C 1
ATOM 693 O O . LYS A 1 89 ? 24.978 1.474 -12.209 1.00 93.31 89 LYS A O 1
ATOM 698 N N . PHE A 1 90 ? 22.987 0.733 -12.936 1.00 91.94 90 PHE A N 1
ATOM 699 C CA . PHE A 1 90 ? 22.374 0.596 -11.609 1.00 91.94 90 PHE A CA 1
ATOM 700 C C . PHE A 1 90 ? 22.577 -0.785 -10.956 1.00 91.94 90 PHE A C 1
ATOM 702 O O . PHE A 1 90 ? 22.146 -0.993 -9.824 1.00 91.94 90 PHE A O 1
ATOM 709 N N . ARG A 1 91 ? 23.229 -1.742 -11.640 1.00 92.25 91 ARG A N 1
ATOM 710 C CA . ARG A 1 91 ? 23.368 -3.152 -11.203 1.00 92.25 91 ARG A CA 1
ATOM 711 C C . ARG A 1 91 ? 22.018 -3.797 -10.860 1.00 92.25 91 ARG A C 1
ATOM 713 O O . ARG A 1 91 ? 21.858 -4.488 -9.855 1.00 92.25 91 ARG A O 1
ATOM 720 N N . VAL A 1 92 ? 21.034 -3.552 -11.716 1.00 92.38 92 VAL A N 1
ATOM 721 C CA . VAL A 1 92 ? 19.656 -4.027 -11.567 1.00 92.38 92 VAL A CA 1
ATOM 722 C C . VAL A 1 92 ? 19.333 -4.993 -12.696 1.00 92.38 92 VAL A C 1
ATOM 724 O O . VAL A 1 92 ? 19.835 -4.858 -13.809 1.00 92.38 92 VAL A O 1
ATOM 727 N N . ASP A 1 93 ? 18.473 -5.976 -12.436 1.00 92.44 93 ASP A N 1
ATOM 728 C CA . ASP A 1 93 ? 17.996 -6.850 -13.501 1.00 92.44 93 ASP A CA 1
ATOM 729 C C . ASP A 1 93 ? 17.175 -6.066 -14.543 1.00 92.44 93 ASP A C 1
ATOM 731 O O . ASP A 1 93 ? 16.349 -5.208 -14.224 1.00 92.44 93 ASP A O 1
ATOM 735 N N . ARG A 1 94 ? 17.349 -6.413 -15.819 1.00 93.00 94 ARG A N 1
ATOM 736 C CA . ARG A 1 94 ? 16.644 -5.797 -16.952 1.00 93.00 94 ARG A CA 1
ATOM 737 C C . ARG A 1 94 ? 15.126 -5.879 -16.788 1.00 93.00 94 ARG A C 1
ATOM 739 O O . ARG A 1 94 ? 14.418 -4.971 -17.221 1.00 93.00 94 ARG A O 1
ATOM 746 N N . LYS A 1 95 ? 14.620 -6.945 -16.156 1.00 93.19 95 LYS A N 1
ATOM 747 C CA . LYS A 1 95 ? 13.194 -7.098 -15.837 1.00 93.19 95 LYS A CA 1
ATOM 748 C C . LYS A 1 95 ? 12.688 -5.998 -14.900 1.00 93.19 95 LYS A C 1
ATOM 750 O O . LYS A 1 95 ? 11.630 -5.440 -15.160 1.00 93.19 95 LYS A O 1
ATOM 755 N N . GLN A 1 96 ? 13.451 -5.651 -13.864 1.00 92.44 96 GLN A N 1
ATOM 756 C CA . GLN A 1 96 ? 13.069 -4.602 -12.914 1.00 92.44 96 GLN A CA 1
ATOM 757 C C . GLN A 1 96 ? 12.992 -3.235 -13.598 1.00 92.44 96 GLN A C 1
ATOM 759 O O . GLN A 1 96 ? 12.004 -2.535 -13.427 1.00 92.44 96 GLN A O 1
ATOM 764 N N . VAL A 1 97 ? 13.969 -2.897 -14.447 1.00 93.38 97 VAL A N 1
ATOM 765 C CA . VAL A 1 97 ? 13.952 -1.634 -15.208 1.00 93.38 97 VAL A CA 1
ATOM 766 C C . VAL A 1 97 ? 12.708 -1.543 -16.100 1.00 93.38 97 VAL A C 1
ATOM 768 O O . VAL A 1 97 ? 12.045 -0.511 -16.123 1.00 93.38 97 VAL A O 1
ATOM 771 N N . ARG A 1 98 ? 12.330 -2.633 -16.785 1.00 93.38 98 ARG A N 1
ATOM 772 C CA . ARG A 1 98 ? 11.074 -2.683 -17.561 1.00 93.38 98 ARG A CA 1
ATOM 773 C C . ARG A 1 98 ? 9.852 -2.451 -16.679 1.00 93.38 98 ARG A C 1
ATOM 775 O O . ARG A 1 98 ? 9.007 -1.635 -17.017 1.00 93.38 98 ARG A O 1
ATOM 782 N N . GLU A 1 99 ? 9.774 -3.153 -15.552 1.00 92.38 99 GLU A N 1
ATOM 783 C CA . GLU A 1 99 ? 8.664 -3.024 -14.607 1.00 92.38 99 GLU A CA 1
ATOM 784 C C . GLU A 1 99 ? 8.536 -1.612 -14.022 1.00 92.38 99 GLU A C 1
ATOM 786 O O . GLU A 1 99 ? 7.419 -1.152 -13.788 1.00 92.38 99 GLU A O 1
ATOM 791 N N . TRP A 1 100 ? 9.653 -0.924 -13.781 1.00 92.94 100 TRP A N 1
ATOM 792 C CA . TRP A 1 100 ? 9.652 0.457 -13.298 1.00 92.94 100 TRP A CA 1
ATOM 793 C C . TRP A 1 100 ? 9.175 1.425 -14.372 1.00 92.94 100 TRP A C 1
ATOM 795 O O . TRP A 1 100 ? 8.362 2.285 -14.060 1.00 92.94 100 TRP A O 1
ATOM 805 N N . ILE A 1 101 ? 9.589 1.235 -15.629 1.00 92.69 101 ILE A N 1
ATOM 806 C CA . ILE A 1 101 ? 9.078 2.017 -16.764 1.00 92.69 101 ILE A CA 1
ATOM 807 C C . ILE A 1 101 ? 7.561 1.822 -16.906 1.00 92.69 101 ILE A C 1
ATOM 809 O O . ILE A 1 101 ? 6.825 2.793 -17.028 1.00 92.69 101 ILE A O 1
ATOM 813 N N . THR 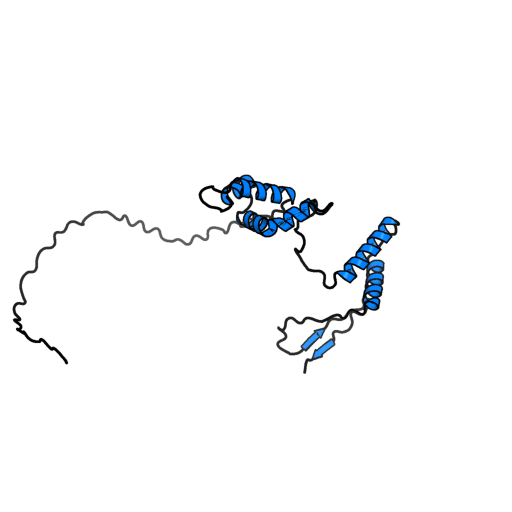A 1 102 ? 7.057 0.585 -16.822 1.00 93.06 102 THR A N 1
ATOM 814 C CA . THR A 1 102 ? 5.606 0.322 -16.878 1.00 93.06 102 THR A CA 1
ATOM 815 C C . THR A 1 102 ? 4.842 0.999 -15.737 1.00 93.06 102 THR A C 1
ATOM 817 O O . THR A 1 102 ? 3.703 1.414 -15.925 1.00 93.06 102 THR A O 1
ATOM 820 N N . ARG A 1 103 ? 5.451 1.115 -14.552 1.00 92.00 103 ARG A N 1
ATOM 821 C CA . ARG A 1 103 ? 4.842 1.716 -13.353 1.00 92.00 103 ARG A CA 1
ATOM 822 C C . ARG A 1 103 ? 5.355 3.130 -13.071 1.00 92.00 103 ARG A C 1
ATOM 824 O O . ARG A 1 103 ? 5.300 3.575 -11.926 1.00 92.00 103 ARG A O 1
ATOM 831 N N . GLU A 1 104 ? 5.853 3.833 -14.086 1.00 92.44 104 GLU A N 1
ATOM 832 C CA . GLU A 1 104 ? 6.512 5.135 -13.937 1.00 92.44 104 GLU A CA 1
ATOM 833 C C . GLU A 1 104 ? 5.632 6.155 -13.204 1.00 92.44 104 GLU A C 1
ATOM 835 O O . GLU A 1 104 ? 6.102 6.836 -12.293 1.00 92.44 104 GLU A O 1
ATOM 840 N N . GLN A 1 105 ? 4.343 6.217 -13.548 1.00 92.81 105 GLN A N 1
ATOM 841 C CA . GLN A 1 105 ? 3.388 7.123 -12.904 1.00 92.81 105 GLN A CA 1
ATOM 842 C C . GLN A 1 105 ? 3.298 6.878 -11.391 1.00 92.81 105 GLN A C 1
ATOM 844 O O . GLN A 1 105 ? 3.355 7.831 -10.617 1.00 92.81 105 GLN A O 1
ATOM 849 N N . ASN A 1 106 ? 3.262 5.615 -10.957 1.00 91.19 106 ASN A N 1
ATOM 850 C CA . ASN A 1 106 ? 3.201 5.256 -9.538 1.00 91.19 106 ASN A CA 1
ATOM 851 C C . ASN A 1 106 ? 4.510 5.611 -8.818 1.00 91.19 106 ASN A C 1
ATOM 853 O O . ASN A 1 106 ? 4.487 6.119 -7.701 1.00 91.19 106 ASN A O 1
ATOM 857 N N . VAL A 1 107 ? 5.664 5.393 -9.466 1.00 91.12 107 VAL A N 1
ATOM 858 C CA . VAL A 1 107 ? 6.975 5.782 -8.910 1.00 91.12 107 VAL A CA 1
ATOM 859 C C . VAL A 1 107 ? 7.035 7.302 -8.704 1.00 91.12 107 VAL A C 1
ATOM 861 O O . VAL A 1 107 ? 7.433 7.753 -7.631 1.00 91.12 107 VAL A O 1
ATOM 864 N N . ARG A 1 108 ? 6.573 8.096 -9.680 1.00 92.25 108 ARG A N 1
ATOM 865 C CA . ARG A 1 108 ? 6.506 9.566 -9.580 1.00 92.25 108 ARG A CA 1
ATOM 866 C C . ARG A 1 108 ? 5.557 10.033 -8.473 1.00 92.25 108 ARG A C 1
ATOM 868 O O . ARG A 1 108 ? 5.934 10.877 -7.662 1.00 92.25 108 ARG A O 1
ATOM 875 N N . GLN A 1 109 ? 4.355 9.459 -8.395 1.00 89.62 109 GLN A N 1
ATOM 876 C CA . GLN A 1 109 ? 3.383 9.770 -7.336 1.00 89.62 109 GLN A CA 1
ATOM 877 C C . GLN A 1 109 ? 3.941 9.457 -5.943 1.00 89.62 109 GLN A C 1
ATOM 879 O O . GLN A 1 109 ? 3.737 10.221 -4.996 1.00 89.62 109 GLN A O 1
ATOM 884 N N . GLN A 1 110 ? 4.701 8.367 -5.821 1.00 87.00 110 GLN A N 1
ATOM 885 C CA . GLN A 1 110 ? 5.325 7.974 -4.567 1.00 87.00 110 GLN A CA 1
ATOM 886 C C . GLN A 1 110 ? 6.410 8.963 -4.108 1.00 87.00 110 GLN A C 1
ATOM 888 O O . GLN A 1 110 ? 6.523 9.224 -2.911 1.00 87.00 110 GLN A O 1
ATOM 893 N N . VAL A 1 111 ? 7.197 9.515 -5.037 1.00 87.81 111 VAL A N 1
ATOM 894 C CA . VAL A 1 111 ? 8.202 10.547 -4.726 1.00 87.81 111 VAL A CA 1
ATOM 895 C C . VAL A 1 111 ? 7.532 11.878 -4.367 1.00 87.81 111 VAL A C 1
ATOM 897 O O . VAL A 1 111 ? 7.975 12.546 -3.438 1.00 87.81 111 VAL A O 1
ATOM 900 N N . SER A 1 112 ? 6.439 12.233 -5.051 1.00 87.88 112 SER A N 1
ATOM 901 C CA . SER A 1 112 ? 5.691 13.474 -4.805 1.00 87.88 112 SER A CA 1
ATOM 902 C C . SER A 1 112 ? 4.939 13.476 -3.467 1.00 87.88 112 SER A C 1
ATOM 904 O O . SER A 1 112 ? 4.834 14.516 -2.819 1.00 87.88 112 SER A O 1
ATOM 906 N N . THR A 1 113 ? 4.438 12.322 -3.016 1.00 84.19 113 THR A N 1
ATOM 907 C CA . THR A 1 113 ? 3.638 12.242 -1.787 1.00 84.19 113 THR A CA 1
ATOM 908 C C . THR A 1 113 ? 4.530 12.291 -0.534 1.00 84.19 113 THR A C 1
ATOM 910 O O . THR A 1 113 ? 5.355 11.389 -0.325 1.00 84.19 113 THR A O 1
ATOM 913 N N . PRO A 1 114 ? 4.353 13.277 0.369 1.00 76.62 114 PRO A N 1
ATOM 914 C CA . PRO A 1 114 ? 5.191 13.416 1.556 1.00 76.62 114 PRO A CA 1
ATOM 915 C C . PRO A 1 114 ? 5.066 12.185 2.466 1.00 76.62 114 PRO A C 1
ATOM 917 O O . PRO A 1 114 ? 3.977 11.747 2.830 1.00 76.62 114 PRO A O 1
ATOM 920 N N . GLY A 1 115 ? 6.207 11.584 2.813 1.00 74.69 115 GLY A N 1
ATOM 921 C CA . GLY A 1 115 ? 6.284 10.369 3.634 1.00 74.69 115 GLY A CA 1
ATOM 922 C C . GLY A 1 115 ? 6.112 9.045 2.874 1.00 74.69 115 GLY A C 1
ATOM 923 O O . GLY A 1 115 ? 6.511 8.002 3.400 1.00 74.69 115 GLY A O 1
ATOM 924 N N . ALA A 1 116 ? 5.605 9.054 1.635 1.00 73.50 116 ALA A N 1
ATOM 925 C CA . ALA A 1 116 ? 5.538 7.858 0.790 1.00 73.50 116 ALA A CA 1
ATOM 926 C C . ALA A 1 116 ? 6.895 7.511 0.156 1.00 73.50 116 ALA A C 1
ATOM 928 O O . ALA A 1 116 ? 7.170 6.333 -0.076 1.00 73.50 116 ALA A O 1
ATOM 929 N N . SER A 1 117 ? 7.777 8.497 -0.021 1.00 68.81 117 SER A N 1
ATOM 930 C CA . SER A 1 117 ? 9.157 8.307 -0.486 1.00 68.81 117 SER A CA 1
ATOM 931 C C . SER A 1 117 ? 9.968 7.354 0.400 1.00 68.81 117 SER A C 1
ATOM 933 O O . SER A 1 117 ? 10.770 6.580 -0.104 1.00 68.81 117 SER A O 1
ATOM 935 N N . LYS A 1 118 ? 9.699 7.320 1.715 1.00 74.94 118 LYS A N 1
ATOM 936 C CA . LYS A 1 118 ? 10.353 6.394 2.662 1.00 74.94 118 LYS A CA 1
ATOM 937 C C . LYS A 1 118 ? 9.882 4.942 2.513 1.00 74.94 118 LYS A C 1
ATOM 939 O O . LYS A 1 118 ? 10.518 4.020 3.030 1.00 74.94 118 LYS A O 1
ATOM 944 N N . ARG A 1 119 ? 8.735 4.709 1.865 1.00 77.56 119 ARG A N 1
ATOM 945 C CA . ARG A 1 119 ? 8.236 3.354 1.605 1.00 77.56 119 ARG A CA 1
ATOM 946 C C . ARG A 1 119 ? 9.029 2.762 0.445 1.00 77.56 119 ARG A C 1
ATOM 948 O O . ARG A 1 119 ? 9.275 3.413 -0.553 1.00 77.56 119 ARG A O 1
ATOM 955 N N . LYS A 1 120 ? 9.408 1.489 0.534 1.00 81.31 120 LYS A N 1
ATOM 956 C CA . LYS A 1 120 ? 10.154 0.837 -0.564 1.00 81.31 120 LYS A CA 1
ATOM 957 C C . LYS A 1 120 ? 9.248 0.103 -1.565 1.00 81.31 120 LYS A C 1
ATOM 959 O O . LYS A 1 120 ? 9.634 -0.190 -2.698 1.00 81.31 120 LYS A O 1
ATOM 964 N N . LYS A 1 121 ? 8.020 -0.187 -1.134 1.00 81.25 121 LYS A N 1
ATOM 965 C CA . LYS A 1 121 ? 6.952 -0.806 -1.922 1.00 81.25 121 LYS A CA 1
ATOM 966 C C . LYS A 1 121 ? 6.105 0.283 -2.582 1.00 81.25 121 LYS A C 1
ATOM 968 O O . LYS A 1 121 ? 5.755 1.240 -1.899 1.00 81.25 121 LYS A O 1
ATOM 973 N N . LEU A 1 122 ? 5.774 0.087 -3.859 1.00 80.94 122 LEU A N 1
ATOM 974 C CA . LEU A 1 122 ? 4.807 0.927 -4.569 1.00 80.94 122 LEU A CA 1
ATOM 975 C C . LEU A 1 122 ? 3.422 0.773 -3.930 1.00 80.94 122 LEU A C 1
ATOM 977 O O . LEU A 1 122 ? 3.103 -0.267 -3.347 1.00 80.94 122 LEU A O 1
ATOM 981 N N . ASP A 1 123 ? 2.612 1.811 -4.038 1.00 74.62 123 ASP A N 1
ATOM 982 C CA . ASP A 1 123 ? 1.212 1.794 -3.646 1.00 74.62 123 ASP A CA 1
ATOM 983 C C . ASP A 1 123 ? 0.420 0.735 -4.436 1.00 74.62 123 ASP A C 1
ATOM 985 O O . ASP A 1 123 ? 0.792 0.306 -5.530 1.00 74.62 123 ASP A O 1
ATOM 989 N N . GLY A 1 124 ? -0.631 0.196 -3.815 1.00 76.69 124 GLY A N 1
ATOM 990 C CA . GLY A 1 124 ? -1.434 -0.883 -4.400 1.00 76.69 124 GLY A CA 1
ATOM 991 C C . GLY A 1 124 ? -0.765 -2.265 -4.429 1.00 76.69 124 GLY A C 1
ATOM 992 O O . GLY A 1 124 ? -1.429 -3.244 -4.776 1.00 76.69 124 GLY A O 1
ATOM 993 N N . THR A 1 125 ? 0.508 -2.396 -4.029 1.00 74.94 125 THR A N 1
ATOM 994 C CA . THR A 1 125 ? 1.138 -3.715 -3.880 1.00 74.94 125 THR A CA 1
ATOM 995 C C . THR A 1 125 ? 0.749 -4.374 -2.552 1.00 74.94 125 THR A C 1
ATOM 997 O O . THR A 1 125 ? 0.798 -3.758 -1.488 1.00 74.94 125 THR A O 1
ATOM 1000 N N . GLY A 1 126 ? 0.453 -5.675 -2.591 1.00 83.94 126 GLY A N 1
ATOM 1001 C CA . GLY A 1 126 ? 0.128 -6.473 -1.404 1.00 83.94 126 GLY A CA 1
ATOM 1002 C C . GLY A 1 126 ? -1.362 -6.780 -1.273 1.00 83.94 126 GLY A C 1
ATOM 1003 O O . GLY A 1 126 ? -2.115 -6.693 -2.242 1.00 83.94 126 GLY A O 1
ATOM 1004 N N . ARG A 1 127 ? -1.778 -7.204 -0.074 1.00 85.31 127 ARG A N 1
ATOM 1005 C CA . ARG A 1 127 ? -3.178 -7.546 0.192 1.00 85.31 127 ARG A CA 1
ATOM 1006 C C . ARG A 1 127 ? -4.004 -6.264 0.224 1.00 85.31 127 ARG A C 1
ATOM 1008 O O . ARG A 1 127 ? -3.715 -5.370 1.016 1.00 85.31 127 ARG A O 1
ATOM 1015 N N . LYS A 1 128 ? -5.018 -6.189 -0.637 1.00 85.81 128 LYS A N 1
ATOM 1016 C CA . LYS A 1 128 ? -5.962 -5.072 -0.653 1.00 85.81 128 LYS A CA 1
ATOM 1017 C C . LYS A 1 128 ? -6.842 -5.120 0.595 1.00 85.81 128 LYS A C 1
ATOM 1019 O O . LYS A 1 128 ? -7.197 -6.202 1.066 1.00 85.81 128 LYS A O 1
ATOM 1024 N N . VAL A 1 129 ? -7.163 -3.943 1.114 1.00 87.31 129 VAL A N 1
ATOM 1025 C CA . VAL A 1 129 ? -8.121 -3.773 2.208 1.00 87.31 129 VAL A CA 1
ATOM 1026 C C . VAL A 1 129 ? -9.508 -4.186 1.715 1.00 87.31 129 VAL A C 1
ATOM 1028 O O . VAL A 1 129 ? -9.873 -3.862 0.587 1.00 87.31 129 VAL A O 1
ATOM 1031 N N . LEU A 1 130 ? -10.261 -4.913 2.546 1.00 85.81 130 LEU A N 1
ATOM 1032 C CA . LEU A 1 130 ? -11.600 -5.395 2.193 1.00 85.81 130 LEU A CA 1
ATOM 1033 C C . LEU A 1 130 ? -12.608 -4.241 2.107 1.00 85.81 130 LEU A C 1
ATOM 1035 O O . LEU A 1 130 ? -13.347 -4.152 1.137 1.00 85.81 130 LEU A O 1
ATOM 1039 N N . ASN A 1 131 ? -12.593 -3.351 3.103 1.00 89.19 131 ASN A N 1
ATOM 1040 C CA . ASN A 1 131 ? -13.454 -2.175 3.179 1.00 89.19 131 ASN A CA 1
ATOM 1041 C C . ASN A 1 131 ? -12.590 -0.937 3.468 1.00 89.19 131 ASN A C 1
ATOM 1043 O O . ASN A 1 131 ? -12.218 -0.723 4.624 1.00 89.19 131 ASN A O 1
ATOM 1047 N N . PRO A 1 132 ? -12.222 -0.140 2.445 1.00 91.12 132 PRO A N 1
ATOM 1048 C CA . PRO A 1 132 ? -11.319 0.995 2.628 1.00 91.12 132 PRO A CA 1
ATOM 1049 C C . PRO A 1 132 ? -11.914 2.064 3.548 1.00 91.12 132 PRO A C 1
ATOM 1051 O O . PRO A 1 132 ? -11.186 2.673 4.321 1.00 91.12 132 PRO A O 1
ATOM 1054 N N . GLU A 1 133 ? -13.232 2.257 3.508 1.00 92.75 133 GLU A N 1
ATOM 1055 C CA . GLU A 1 133 ? -13.928 3.249 4.328 1.00 92.75 133 GLU A CA 1
ATOM 1056 C C . GLU A 1 133 ? -13.809 2.958 5.832 1.00 92.75 133 GLU A C 1
ATOM 1058 O O . GLU A 1 133 ? -13.451 3.842 6.611 1.00 92.75 133 GLU A O 1
ATOM 1063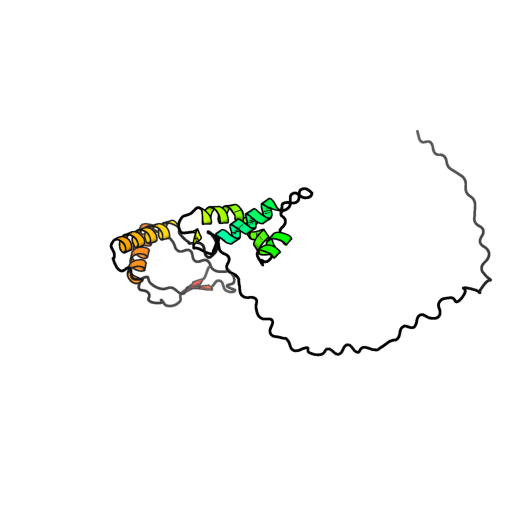 N N . LEU A 1 134 ? -14.027 1.703 6.237 1.00 92.62 134 LEU A N 1
ATOM 1064 C CA . LEU A 1 134 ? -13.888 1.271 7.630 1.00 92.62 134 LEU A CA 1
ATOM 1065 C C . LEU A 1 134 ? -12.453 1.477 8.136 1.00 92.62 1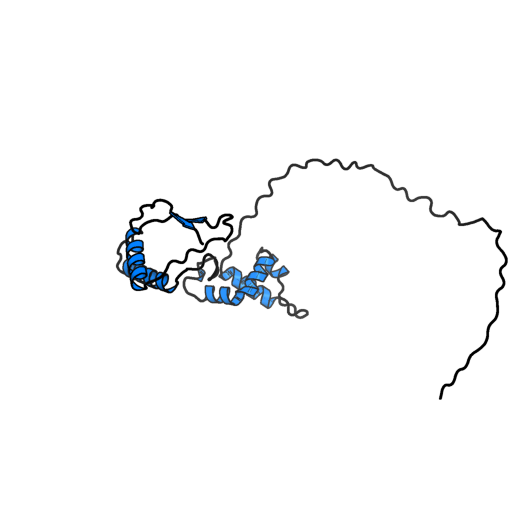34 LEU A C 1
ATOM 1067 O O . LEU A 1 134 ? -12.249 2.039 9.214 1.00 92.62 134 LEU A O 1
ATOM 1071 N N . ASP A 1 135 ? -11.457 1.082 7.340 1.00 92.56 135 ASP A N 1
ATOM 1072 C CA . ASP A 1 135 ? -10.044 1.245 7.695 1.00 92.56 135 ASP A CA 1
ATOM 1073 C C . ASP A 1 135 ? -9.646 2.724 7.800 1.00 92.56 135 ASP A C 1
ATOM 1075 O O . ASP A 1 135 ? -8.880 3.085 8.695 1.00 92.56 135 ASP A O 1
ATOM 1079 N N . VAL A 1 136 ? -10.176 3.593 6.928 1.00 94.50 136 VAL A N 1
ATOM 1080 C CA . VAL A 1 136 ? -9.944 5.046 6.989 1.00 94.50 136 VAL A CA 1
ATOM 1081 C C . VAL A 1 136 ? -10.498 5.622 8.290 1.00 94.50 136 VAL A C 1
ATOM 1083 O O . VAL A 1 136 ? -9.751 6.293 9.004 1.00 94.50 136 VAL A O 1
ATOM 1086 N N . GLN A 1 137 ? -11.742 5.298 8.657 1.00 95.25 137 GLN A N 1
ATOM 1087 C CA . GLN A 1 137 ? -12.345 5.798 9.898 1.00 95.25 137 GLN A CA 1
ATOM 1088 C C . GLN A 1 137 ? -11.578 5.342 11.144 1.00 95.25 137 GLN A C 1
ATOM 1090 O O . GLN A 1 137 ? -11.305 6.139 12.048 1.00 95.25 137 GLN A O 1
ATOM 1095 N N . ILE A 1 138 ? -11.183 4.066 11.197 1.00 95.50 138 ILE A N 1
ATOM 1096 C CA . ILE A 1 138 ? -10.379 3.545 12.308 1.00 95.50 138 ILE A CA 1
ATOM 1097 C C . ILE A 1 138 ? -9.006 4.229 12.328 1.00 95.50 138 ILE A C 1
ATOM 1099 O O . ILE A 1 138 ? -8.542 4.635 13.393 1.00 95.50 138 ILE A O 1
ATOM 1103 N N . ALA A 1 139 ? -8.359 4.412 11.174 1.00 94.75 139 ALA A N 1
ATOM 1104 C CA . ALA A 1 139 ? -7.051 5.055 11.085 1.00 94.75 139 ALA A CA 1
ATOM 1105 C C . ALA A 1 139 ? -7.084 6.526 11.526 1.00 94.75 139 ALA A C 1
ATOM 1107 O O . ALA A 1 139 ? -6.192 6.964 12.254 1.00 94.75 139 ALA A O 1
ATOM 1108 N N . GLU A 1 140 ? -8.094 7.290 11.117 1.00 96.38 140 GLU A N 1
ATOM 1109 C CA . GLU A 1 140 ? -8.297 8.676 11.552 1.00 96.38 140 GLU A CA 1
ATOM 1110 C C . GLU A 1 140 ? -8.536 8.766 13.056 1.00 96.38 140 GLU A C 1
ATOM 1112 O O . GLU A 1 140 ? -7.896 9.573 13.736 1.00 96.38 140 GLU A O 1
ATOM 1117 N N . TRP A 1 141 ? -9.368 7.877 13.602 1.00 96.38 141 TRP A N 1
ATOM 1118 C CA . TRP A 1 141 ? -9.575 7.791 15.042 1.00 96.38 141 TRP A CA 1
ATOM 1119 C C . TRP A 1 141 ? -8.270 7.461 15.788 1.00 96.38 141 TRP A C 1
ATOM 1121 O O . TRP A 1 141 ? -7.942 8.146 16.757 1.00 96.38 141 TRP A O 1
ATOM 1131 N N . ILE A 1 142 ? -7.459 6.505 15.310 1.00 96.88 142 ILE A N 1
ATOM 1132 C CA . ILE A 1 142 ? -6.146 6.185 15.909 1.00 96.88 142 ILE A CA 1
ATOM 1133 C C . ILE A 1 142 ? -5.217 7.403 15.874 1.00 96.88 142 ILE A C 1
ATOM 1135 O O . ILE A 1 142 ? -4.546 7.688 16.869 1.00 96.88 142 ILE A O 1
ATOM 1139 N N . ARG A 1 143 ? -5.157 8.126 14.746 1.00 96.06 143 ARG A N 1
ATOM 1140 C CA . ARG A 1 143 ? -4.345 9.350 14.632 1.00 96.06 143 ARG A CA 1
ATOM 1141 C C . ARG A 1 143 ? -4.783 10.379 15.670 1.00 96.06 143 ARG A C 1
ATOM 1143 O O . ARG A 1 143 ? -3.931 10.871 16.398 1.00 96.06 143 ARG A O 1
ATOM 1150 N N . LYS A 1 144 ? -6.092 10.616 15.813 1.00 96.38 144 LYS A N 1
ATOM 1151 C CA . LYS A 1 144 ? -6.659 11.526 16.821 1.00 96.38 144 LYS A CA 1
ATOM 1152 C C . LYS A 1 144 ? -6.264 11.128 18.248 1.00 96.38 144 LYS A C 1
ATOM 1154 O O . LYS A 1 144 ? -5.794 11.972 19.005 1.00 96.38 144 LYS A O 1
ATOM 1159 N N . GLN A 1 145 ? -6.384 9.846 18.602 1.00 96.06 145 GLN A N 1
ATOM 1160 C CA . GLN A 1 145 ? -5.983 9.349 19.926 1.00 96.06 145 GLN A CA 1
ATOM 1161 C C . GLN A 1 145 ? -4.485 9.555 20.195 1.00 96.06 145 GLN A C 1
ATOM 1163 O O . GLN A 1 145 ? -4.097 9.979 21.283 1.00 96.06 145 GLN A O 1
ATOM 1168 N N . ARG A 1 146 ? -3.634 9.310 19.191 1.00 94.12 146 ARG A N 1
ATOM 1169 C CA . ARG A 1 146 ? -2.178 9.484 19.311 1.00 94.12 146 ARG A CA 1
ATOM 1170 C C . ARG A 1 146 ? -1.755 10.948 19.390 1.00 94.12 146 ARG A C 1
ATOM 1172 O O . ARG A 1 146 ? -0.845 11.249 20.156 1.00 94.12 146 ARG A O 1
ATOM 1179 N N . THR A 1 147 ? -2.423 11.852 18.671 1.00 96.25 147 THR A N 1
ATOM 1180 C CA . THR A 1 147 ? -2.219 13.305 18.818 1.00 96.25 147 THR A CA 1
ATOM 1181 C C . THR A 1 147 ? -2.523 13.752 20.246 1.00 96.25 147 THR A C 1
ATOM 1183 O O . THR A 1 147 ? -1.763 14.515 20.834 1.00 96.25 147 THR A O 1
ATOM 1186 N N . ASN A 1 148 ? -3.563 13.175 20.849 1.00 94.69 148 ASN A N 1
ATOM 1187 C CA . ASN A 1 148 ? -3.935 13.417 22.241 1.00 94.69 148 ASN A CA 1
ATOM 1188 C C . ASN A 1 148 ? -3.050 12.656 23.250 1.00 94.69 148 ASN A C 1
ATOM 1190 O O . ASN A 1 148 ? -3.350 12.655 24.441 1.00 94.69 148 ASN A O 1
ATOM 1194 N N . LYS A 1 149 ? -1.980 11.981 22.800 1.00 93.94 149 LYS A N 1
ATOM 1195 C CA . LYS A 1 149 ? -1.060 11.166 23.617 1.00 93.94 149 LYS A CA 1
ATOM 1196 C C . LYS A 1 149 ? -1.739 10.037 24.408 1.00 93.94 149 LYS A C 1
ATOM 1198 O O . LYS A 1 149 ? -1.213 9.591 25.422 1.00 93.94 149 LYS A O 1
ATOM 1203 N N . HIS A 1 150 ? -2.889 9.546 23.943 1.00 91.94 150 HIS A N 1
ATOM 1204 C CA . HIS A 1 150 ? -3.568 8.413 24.569 1.00 91.94 150 HIS A CA 1
ATOM 1205 C C . HIS A 1 150 ? -2.985 7.084 24.050 1.00 91.94 150 HIS A C 1
ATOM 1207 O O . HIS A 1 150 ? -2.824 6.915 22.834 1.00 91.94 150 HIS A O 1
ATOM 1213 N N . PRO A 1 151 ? -2.665 6.116 24.931 1.00 93.06 151 PRO A N 1
ATOM 1214 C CA . PRO A 1 151 ? -2.168 4.812 24.515 1.00 93.06 151 PRO A CA 1
ATOM 1215 C C . PRO A 1 151 ? -3.277 4.006 23.833 1.00 93.06 151 PRO A C 1
ATOM 1217 O O . PRO A 1 151 ? -4.307 3.683 24.421 1.00 93.06 151 PRO A O 1
ATOM 1220 N N . VAL A 1 152 ? -3.047 3.640 22.572 1.00 95.75 152 VAL A N 1
ATOM 1221 C CA . VAL A 1 152 ? -4.000 2.864 21.773 1.00 95.75 152 VAL A CA 1
ATOM 1222 C C . VAL A 1 152 ? -3.572 1.401 21.758 1.00 95.75 152 VAL A C 1
ATOM 1224 O O . VAL A 1 152 ? -2.703 1.005 20.979 1.00 95.75 152 VAL A O 1
ATOM 1227 N N . SER A 1 153 ? -4.176 0.595 22.633 1.00 93.94 153 SER A N 1
ATOM 1228 C CA . SER A 1 153 ? -3.941 -0.851 22.663 1.00 93.94 153 SER A CA 1
ATOM 1229 C C . SER A 1 153 ? -4.746 -1.581 21.586 1.00 93.94 153 SER A C 1
ATOM 1231 O O . SER A 1 153 ? -5.778 -1.104 21.110 1.00 93.94 153 SER A O 1
ATOM 1233 N N . HIS A 1 154 ? -4.311 -2.795 21.247 1.00 90.62 154 HIS A N 1
ATOM 1234 C CA . HIS A 1 154 ? -5.005 -3.653 20.286 1.00 90.62 154 HIS A CA 1
ATOM 1235 C C . HIS A 1 154 ? -6.470 -3.926 20.674 1.00 90.62 154 HIS A C 1
ATOM 1237 O O . HIS A 1 154 ? -7.339 -3.950 19.809 1.00 90.62 154 HIS A O 1
ATOM 1243 N N . ARG A 1 155 ? -6.771 -4.071 21.976 1.00 92.44 155 ARG A N 1
ATOM 1244 C CA . ARG A 1 155 ? -8.150 -4.263 22.466 1.00 92.44 155 ARG A CA 1
ATOM 1245 C C . ARG A 1 155 ? -9.047 -3.070 22.146 1.00 92.44 155 ARG A C 1
ATOM 1247 O O . ARG A 1 155 ? -10.178 -3.268 21.729 1.00 92.44 155 ARG A O 1
ATOM 1254 N N . ILE A 1 156 ? -8.532 -1.856 22.309 1.00 94.62 156 ILE A N 1
ATOM 1255 C CA . ILE A 1 156 ? -9.306 -0.637 22.056 1.00 94.62 156 ILE A CA 1
ATOM 1256 C C . ILE A 1 156 ? -9.555 -0.482 20.548 1.00 94.62 156 ILE A C 1
ATOM 1258 O O . ILE A 1 156 ? -10.661 -0.135 20.147 1.00 94.62 156 ILE A O 1
ATOM 1262 N N . ILE A 1 157 ? -8.563 -0.815 19.710 1.00 95.31 157 ILE A N 1
ATOM 1263 C CA . ILE A 1 157 ? -8.726 -0.819 18.246 1.00 95.31 157 ILE A CA 1
ATOM 1264 C C . ILE A 1 157 ? -9.820 -1.804 17.827 1.00 95.31 157 ILE A C 1
ATOM 1266 O O . ILE A 1 157 ? -10.663 -1.445 17.014 1.00 95.31 157 ILE A O 1
ATOM 1270 N N . LEU A 1 158 ? -9.828 -3.018 18.391 1.00 93.19 158 LEU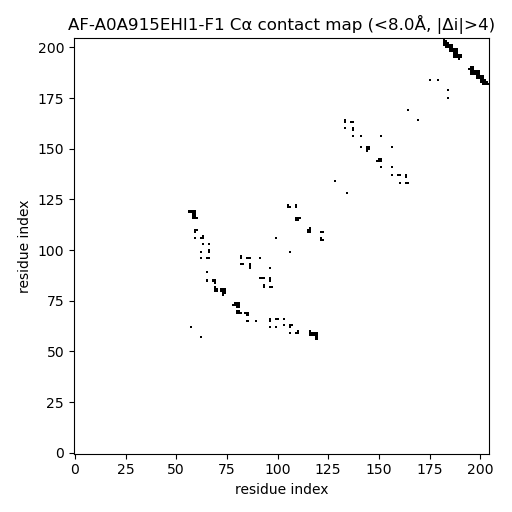 A N 1
ATOM 1271 C CA . LEU A 1 158 ? -10.850 -4.021 18.083 1.00 93.19 158 LEU A CA 1
ATOM 1272 C C . LEU A 1 158 ? -12.250 -3.559 18.487 1.00 93.19 158 LEU A C 1
ATOM 1274 O O . LEU A 1 158 ? -13.145 -3.591 17.651 1.00 93.19 158 LEU A O 1
ATOM 1278 N N . ASN A 1 159 ? -12.426 -3.061 19.713 1.00 94.31 159 ASN A N 1
ATOM 1279 C CA . ASN A 1 159 ? -13.724 -2.553 20.167 1.00 94.31 159 ASN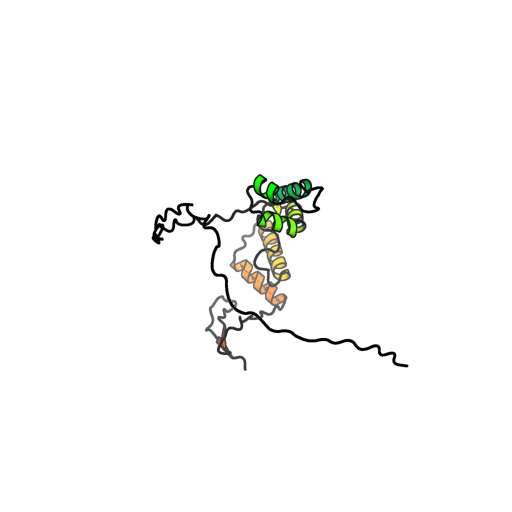 A CA 1
ATOM 1280 C C . ASN A 1 159 ? -14.228 -1.436 19.245 1.00 94.31 159 ASN A C 1
ATOM 1282 O O . ASN A 1 159 ? -15.375 -1.453 18.807 1.00 94.31 159 ASN A O 1
ATOM 1286 N N . ARG A 1 160 ? -13.340 -0.505 18.873 1.00 94.56 160 ARG A N 1
ATOM 1287 C CA . ARG A 1 160 ? -13.692 0.567 17.944 1.00 94.56 160 ARG A CA 1
ATOM 1288 C C . ARG A 1 160 ? -14.040 0.039 16.552 1.00 94.56 160 ARG A C 1
ATOM 1290 O O . ARG A 1 160 ? -14.964 0.545 15.922 1.00 94.56 160 ARG A O 1
ATOM 1297 N N . ALA A 1 161 ? -13.312 -0.962 16.063 1.00 93.69 161 ALA A N 1
ATOM 1298 C CA . ALA A 1 161 ? -13.596 -1.593 14.780 1.00 93.69 161 ALA A CA 1
ATOM 1299 C C . ALA A 1 161 ? -14.965 -2.282 14.786 1.00 93.69 161 ALA A C 1
ATOM 1301 O O . ALA A 1 161 ? -15.711 -2.148 13.822 1.00 93.69 161 ALA A O 1
ATOM 1302 N N . GLU A 1 162 ? -15.320 -2.965 15.875 1.00 91.88 162 GLU A N 1
ATOM 1303 C CA . GLU A 1 162 ? -16.636 -3.581 16.046 1.00 91.88 162 GLU A CA 1
ATOM 1304 C C . GLU A 1 162 ? -17.760 -2.541 16.075 1.00 91.88 162 GLU A C 1
ATOM 1306 O O . GLU A 1 162 ? -18.782 -2.741 15.421 1.00 91.88 162 GLU A O 1
ATOM 1311 N N . GLU A 1 163 ? -17.573 -1.418 16.775 1.00 93.94 163 GLU A N 1
ATOM 1312 C CA . GLU A 1 163 ? -18.528 -0.302 16.777 1.00 93.94 163 GLU A CA 1
ATOM 1313 C C . GLU A 1 163 ? -18.778 0.227 15.360 1.00 93.94 163 GLU A C 1
ATOM 1315 O O . GLU A 1 163 ? -19.926 0.326 14.929 1.00 93.94 163 GLU A O 1
ATOM 1320 N N . VAL A 1 164 ? -17.705 0.529 14.620 1.00 94.06 164 VAL A N 1
ATOM 1321 C CA . VAL A 1 164 ? -17.786 1.046 13.244 1.00 94.06 164 VAL A CA 1
ATOM 1322 C C . VAL A 1 164 ? -18.410 0.005 12.314 1.00 94.06 164 VAL A C 1
ATOM 1324 O O . VAL A 1 164 ? -19.287 0.331 11.518 1.00 94.06 164 VAL A O 1
ATOM 1327 N N . PHE A 1 165 ? -18.024 -1.263 12.455 1.00 92.56 165 PHE A N 1
ATOM 1328 C CA . PHE A 1 165 ? -18.566 -2.366 11.668 1.00 92.56 165 PHE A CA 1
ATOM 1329 C C . PHE A 1 165 ? -20.075 -2.542 11.884 1.00 92.56 165 PHE A C 1
ATOM 1331 O O . PHE A 1 165 ? -20.829 -2.668 10.916 1.00 92.56 165 PHE A O 1
ATOM 1338 N N . ARG A 1 166 ? -20.530 -2.506 13.147 1.00 91.62 166 ARG A N 1
ATOM 1339 C CA . ARG A 1 166 ? -21.956 -2.572 13.504 1.00 91.62 166 ARG A CA 1
ATOM 1340 C C . ARG A 1 166 ? -22.717 -1.355 12.985 1.00 91.62 166 ARG A C 1
ATOM 1342 O O . ARG A 1 166 ? -23.797 -1.523 12.426 1.00 91.62 166 ARG A O 1
ATOM 1349 N N . ALA A 1 167 ? -22.149 -0.157 13.121 1.00 91.81 167 ALA A N 1
ATOM 1350 C CA . ALA A 1 167 ? -22.762 1.081 12.644 1.00 91.81 167 ALA A CA 1
ATOM 1351 C C . ALA A 1 167 ? -22.952 1.086 11.117 1.00 91.81 167 ALA A C 1
ATOM 1353 O O . ALA A 1 167 ? -24.020 1.448 10.630 1.00 91.81 167 ALA A O 1
ATOM 1354 N N . MET A 1 168 ? -21.952 0.612 10.369 1.00 90.06 168 MET A N 1
ATOM 1355 C CA . MET A 1 168 ? -21.997 0.505 8.906 1.00 90.06 168 MET A CA 1
ATOM 1356 C C . MET A 1 168 ? -22.841 -0.675 8.396 1.00 90.06 168 MET A C 1
ATOM 1358 O O . MET A 1 168 ? -23.044 -0.797 7.190 1.00 90.06 168 MET A O 1
ATOM 1362 N N . LYS A 1 169 ? -23.325 -1.558 9.285 1.00 89.19 169 LYS A N 1
ATOM 1363 C CA . LYS A 1 169 ? -24.088 -2.774 8.938 1.00 89.19 169 LYS A CA 1
ATOM 1364 C C . LYS A 1 169 ? -23.398 -3.630 7.864 1.00 89.19 169 LYS A C 1
ATOM 1366 O O . LYS A 1 169 ? -24.051 -4.193 6.982 1.00 89.19 169 LYS A O 1
ATOM 1371 N N . LEU A 1 170 ? -22.070 -3.729 7.933 1.00 84.06 170 LEU A N 1
ATOM 1372 C CA . LEU A 1 170 ? -21.288 -4.504 6.971 1.00 84.06 170 LEU A CA 1
ATOM 1373 C C . LEU A 1 170 ? -21.568 -6.006 7.133 1.00 84.06 170 LEU A C 1
ATOM 1375 O O . LEU A 1 170 ? -21.736 -6.512 8.242 1.00 84.06 170 LEU A O 1
ATOM 1379 N N . LYS A 1 171 ? -21.611 -6.735 6.014 1.00 80.62 171 LYS A N 1
ATOM 1380 C CA . LYS A 1 171 ? -21.788 -8.195 5.990 1.00 80.62 171 LYS A CA 1
ATOM 1381 C C . LYS A 1 171 ? -20.461 -8.876 5.676 1.00 80.62 171 LYS A C 1
ATOM 1383 O O . LYS A 1 171 ? -19.732 -8.434 4.791 1.00 80.62 171 LYS A O 1
ATOM 1388 N N . VAL A 1 172 ? -20.163 -9.970 6.375 1.00 77.12 172 VAL A N 1
ATOM 1389 C CA . VAL A 1 172 ? -19.010 -10.824 6.061 1.00 77.12 172 VAL A CA 1
ATOM 1390 C C . VAL A 1 172 ? -19.458 -11.887 5.066 1.00 77.12 172 VAL A C 1
ATOM 1392 O O . VAL A 1 172 ? -20.301 -12.721 5.388 1.00 77.12 172 VAL A O 1
ATOM 1395 N N . THR A 1 173 ? -18.908 -11.857 3.855 1.00 70.19 173 THR A N 1
ATOM 1396 C CA . THR A 1 173 ? -19.086 -12.929 2.874 1.00 70.19 173 THR A CA 1
ATOM 1397 C C . THR A 1 173 ? -17.993 -13.976 3.060 1.00 70.19 173 THR A C 1
ATOM 1399 O O . THR A 1 173 ? -16.806 -13.655 3.147 1.00 70.19 173 THR A O 1
ATOM 1402 N N . VAL A 1 174 ? -18.388 -15.245 3.152 1.00 69.94 174 VAL A N 1
ATOM 1403 C CA . VAL A 1 174 ? -17.447 -16.367 3.200 1.00 69.94 174 VAL A CA 1
ATOM 1404 C C . VAL A 1 174 ? -17.150 -16.782 1.764 1.00 69.94 174 VAL A C 1
ATOM 1406 O O . VAL A 1 174 ? -18.053 -17.177 1.034 1.00 69.94 174 VAL A O 1
ATOM 1409 N N . LEU A 1 175 ? -15.887 -16.664 1.353 1.00 64.00 175 LEU A N 1
ATOM 1410 C CA . LEU A 1 175 ? -15.416 -17.154 0.060 1.00 64.00 175 LEU A CA 1
ATOM 1411 C C . LEU A 1 175 ? -14.785 -18.528 0.271 1.00 64.00 175 LEU A C 1
ATOM 1413 O O . LEU A 1 175 ? -13.714 -18.630 0.872 1.00 64.00 175 LEU A O 1
ATOM 1417 N N . THR A 1 176 ? -15.450 -19.577 -0.200 1.00 68.25 176 THR A N 1
ATOM 1418 C CA . THR A 1 176 ? -14.887 -20.928 -0.219 1.00 68.25 176 THR A CA 1
ATOM 1419 C C . THR A 1 176 ? -14.117 -21.136 -1.520 1.00 68.25 176 THR A C 1
ATOM 1421 O O . THR A 1 176 ? -14.489 -20.624 -2.575 1.00 68.25 176 THR A O 1
ATOM 1424 N N . THR A 1 177 ? -12.995 -21.855 -1.465 1.00 60.72 177 THR A N 1
ATOM 1425 C CA . THR A 1 177 ? -12.095 -22.046 -2.619 1.00 60.72 177 THR A CA 1
ATOM 1426 C C . THR A 1 177 ? -12.601 -23.090 -3.619 1.00 60.72 177 THR A C 1
ATOM 1428 O O . THR A 1 177 ? -11.852 -23.498 -4.502 1.00 60.72 177 THR A O 1
ATOM 1431 N N . GLY A 1 178 ? -13.855 -23.542 -3.497 1.00 55.69 178 GLY A N 1
ATOM 1432 C CA . GLY A 1 178 ? -14.508 -24.457 -4.440 1.00 55.69 178 GLY A CA 1
ATOM 1433 C C . GLY A 1 178 ? -13.901 -25.863 -4.518 1.00 55.69 178 GLY A C 1
ATOM 1434 O O . GLY A 1 178 ? -14.423 -26.705 -5.239 1.00 55.69 178 GLY A O 1
ATOM 1435 N N . HIS A 1 179 ? -12.835 -26.154 -3.766 1.00 53.25 179 HIS A N 1
ATOM 1436 C CA . HIS A 1 179 ? -12.170 -27.460 -3.759 1.00 53.25 179 HIS A CA 1
ATOM 1437 C C . HIS A 1 179 ? -12.728 -28.402 -2.683 1.00 53.25 179 HIS A C 1
ATOM 1439 O O . HIS A 1 179 ? -12.044 -29.288 -2.172 1.00 53.25 179 HIS A O 1
ATOM 1445 N N . GLU A 1 180 ? -13.989 -28.201 -2.322 1.00 61.97 180 GLU A N 1
ATOM 1446 C CA . GLU A 1 180 ? -14.699 -29.014 -1.349 1.00 61.97 180 GLU A CA 1
ATOM 1447 C C . GLU A 1 180 ? -15.344 -30.175 -2.119 1.00 61.97 180 GLU A C 1
ATOM 1449 O O . GLU A 1 180 ? -16.387 -30.026 -2.750 1.00 61.97 180 GLU A O 1
ATOM 1454 N N . LYS A 1 181 ? -14.671 -31.338 -2.152 1.00 55.31 181 LYS A N 1
ATOM 1455 C CA . LYS A 1 181 ? -15.166 -32.546 -2.855 1.00 55.31 181 LYS A CA 1
ATOM 1456 C C . LYS A 1 181 ? -16.517 -33.037 -2.314 1.00 55.31 181 LYS A C 1
ATOM 1458 O O . LYS A 1 181 ? -17.243 -33.741 -3.006 1.00 55.31 181 LYS A O 1
ATOM 1463 N N . MET A 1 182 ? -16.850 -32.649 -1.088 1.00 57.16 1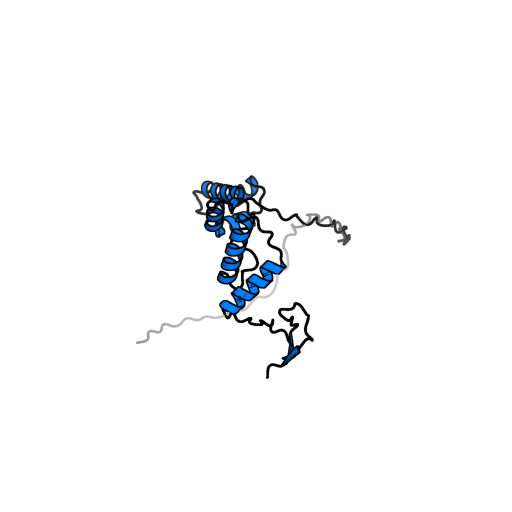82 MET A N 1
ATOM 1464 C CA . MET A 1 182 ? -18.186 -32.714 -0.509 1.00 57.16 182 MET A CA 1
ATOM 1465 C C . MET A 1 182 ? -18.678 -31.275 -0.359 1.00 57.16 182 MET A C 1
ATOM 1467 O O . MET A 1 182 ? -17.874 -30.416 -0.019 1.00 57.16 182 MET A O 1
ATOM 1471 N N . ARG A 1 183 ? -19.970 -31.000 -0.574 1.00 58.47 183 ARG A N 1
ATOM 1472 C CA . ARG A 1 183 ? -20.596 -29.675 -0.368 1.00 58.47 183 ARG A CA 1
ATOM 1473 C C . ARG A 1 183 ? -20.669 -29.296 1.122 1.00 58.47 183 ARG A C 1
ATOM 1475 O O . ARG A 1 183 ? -21.746 -29.032 1.640 1.00 58.47 183 ARG A O 1
ATOM 1482 N N . VAL A 1 184 ? -19.550 -29.389 1.826 1.00 59.09 184 VAL A N 1
ATOM 1483 C CA . VAL A 1 184 ? -19.412 -29.372 3.279 1.00 59.09 184 VAL A CA 1
ATOM 1484 C C . VAL A 1 184 ? -18.282 -28.402 3.593 1.00 59.09 184 VAL A C 1
ATOM 1486 O O . VAL A 1 184 ? -17.108 -28.772 3.584 1.00 59.09 184 VAL A O 1
ATOM 1489 N N . TH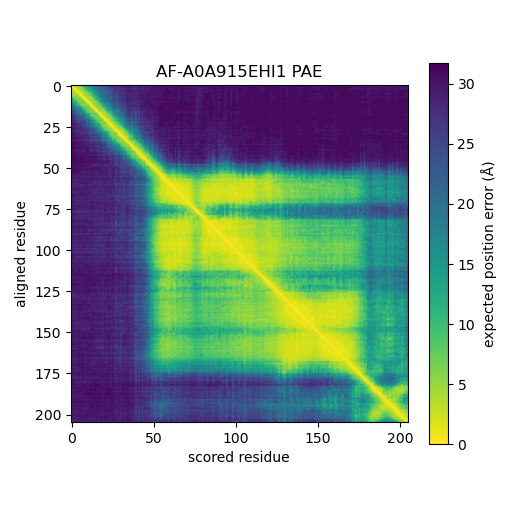R A 1 185 ? -18.645 -27.161 3.901 1.00 63.06 185 THR A N 1
ATOM 1490 C CA . THR A 1 185 ? -17.691 -26.160 4.377 1.00 63.06 185 THR A CA 1
ATOM 1491 C C . THR A 1 185 ? -17.636 -26.234 5.897 1.00 63.06 185 THR A C 1
ATOM 1493 O O . THR A 1 185 ? -18.637 -25.986 6.569 1.00 63.06 185 THR A O 1
ATOM 1496 N N . VAL A 1 186 ? -16.474 -26.548 6.469 1.00 58.69 186 VAL A N 1
ATOM 1497 C CA . VAL A 1 186 ? -16.266 -26.436 7.921 1.00 58.69 186 VAL A CA 1
ATOM 1498 C C . VAL A 1 186 ? -15.905 -24.989 8.240 1.00 58.69 186 VAL A C 1
ATOM 1500 O O . VAL A 1 186 ? -14.792 -24.535 7.974 1.00 58.69 186 VAL A O 1
ATOM 1503 N N . CYS A 1 187 ? -16.845 -24.245 8.816 1.00 64.31 187 CYS A N 1
ATOM 1504 C CA . CYS A 1 187 ? -16.604 -22.882 9.259 1.00 64.31 187 CYS A CA 1
ATOM 1505 C C . CYS A 1 187 ? -16.077 -22.885 10.694 1.00 64.31 187 CYS A C 1
ATOM 1507 O O . CYS A 1 187 ? -16.792 -23.183 11.652 1.00 64.31 187 CYS A O 1
ATOM 1509 N N . LEU A 1 188 ? -14.812 -22.499 10.847 1.00 68.62 188 LEU A N 1
ATOM 1510 C CA . LEU A 1 188 ? -14.256 -22.132 12.143 1.00 68.62 188 LEU A CA 1
ATOM 1511 C C . LEU A 1 188 ? -14.744 -20.725 12.476 1.00 68.62 188 LEU A C 1
ATOM 1513 O O . LEU A 1 188 ? -14.305 -19.752 11.863 1.00 68.62 188 LEU A O 1
ATOM 1517 N N . THR A 1 189 ? -15.661 -20.613 13.432 1.00 63.12 189 THR A N 1
ATOM 1518 C CA . THR A 1 189 ? -16.152 -19.315 13.893 1.00 63.12 189 THR A CA 1
ATOM 1519 C C . THR A 1 189 ? -15.598 -18.949 15.252 1.00 63.12 189 THR A C 1
ATOM 1521 O O . THR A 1 189 ? -15.319 -19.790 16.105 1.00 63.12 189 THR A O 1
ATOM 1524 N N . ALA A 1 190 ? -15.407 -17.652 15.439 1.00 65.62 190 ALA A N 1
ATOM 1525 C CA . ALA A 1 190 ? -15.104 -17.069 16.727 1.00 65.62 190 ALA A CA 1
ATOM 1526 C C . ALA A 1 190 ? -16.180 -16.029 17.030 1.00 65.62 190 ALA A C 1
ATOM 1528 O O . ALA A 1 190 ? -16.534 -15.230 16.161 1.00 65.62 190 ALA A O 1
ATOM 1529 N N . THR A 1 191 ? -16.702 -16.049 18.252 1.00 64.44 191 THR A N 1
ATOM 1530 C CA . THR A 1 191 ? -17.598 -15.001 18.754 1.00 64.44 191 THR A CA 1
ATOM 1531 C C . THR A 1 191 ? -16.826 -13.681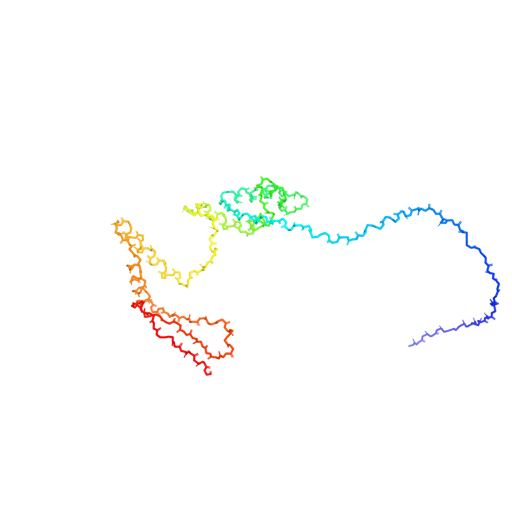 18.850 1.00 64.44 191 THR A C 1
ATOM 1533 O O . THR A 1 191 ? -15.603 -13.698 19.011 1.00 64.44 191 THR A O 1
ATOM 1536 N N . ALA A 1 192 ? -17.522 -12.537 18.829 1.00 62.75 192 ALA A N 1
ATOM 1537 C CA . ALA A 1 192 ? -16.925 -11.224 19.127 1.00 62.75 192 ALA A CA 1
ATOM 1538 C C . ALA A 1 192 ? -16.112 -11.238 20.445 1.00 62.75 192 ALA A C 1
ATOM 1540 O O . ALA A 1 192 ? -15.051 -10.629 20.555 1.00 62.75 192 ALA A O 1
ATOM 1541 N N . ASP A 1 193 ? -16.512 -12.086 21.399 1.00 75.31 193 ASP A N 1
ATOM 1542 C CA . ASP A 1 193 ? -15.814 -12.314 22.670 1.00 75.31 193 ASP A CA 1
ATOM 1543 C C . ASP A 1 193 ? -14.497 -13.110 22.558 1.00 75.31 193 ASP A C 1
ATOM 1545 O O . ASP A 1 193 ? -13.912 -13.492 23.573 1.00 75.31 193 ASP A O 1
ATOM 1549 N N . ARG A 1 194 ? -14.003 -13.383 21.341 1.00 63.00 194 ARG A N 1
ATOM 1550 C CA . ARG A 1 194 ? -12.749 -14.110 21.044 1.00 63.00 194 ARG A CA 1
ATOM 1551 C C . ARG A 1 194 ? -12.710 -15.566 21.508 1.00 63.00 194 ARG A C 1
ATOM 1553 O O . ARG A 1 194 ? -11.650 -16.193 21.494 1.00 63.00 194 ARG A O 1
ATOM 1560 N N . LYS A 1 195 ? -13.855 -16.133 21.878 1.00 73.69 195 LYS A N 1
ATOM 1561 C CA . LYS A 1 195 ? -13.990 -17.573 22.095 1.00 73.69 195 LYS A CA 1
ATOM 1562 C C . LYS A 1 195 ? -14.134 -18.263 20.745 1.00 73.69 195 LYS A C 1
ATOM 1564 O O . LYS A 1 195 ? -14.978 -17.875 19.938 1.00 73.69 195 LYS A O 1
ATOM 1569 N N . LYS A 1 196 ? -13.303 -19.280 20.506 1.00 72.69 196 LYS A N 1
ATOM 1570 C CA . LYS A 1 196 ? -13.508 -20.201 19.386 1.00 72.69 196 LYS A CA 1
ATOM 1571 C C . LYS A 1 196 ? -14.790 -20.971 19.664 1.00 72.69 196 LYS A C 1
ATOM 1573 O O . LYS A 1 196 ? -14.908 -21.604 20.712 1.00 72.69 196 LYS A O 1
ATOM 1578 N N . LEU A 1 197 ? -15.742 -20.864 18.753 1.00 70.06 197 LEU A N 1
ATOM 1579 C CA . LEU A 1 197 ? -16.940 -21.680 18.784 1.00 70.06 197 LEU A CA 1
ATOM 1580 C C . LEU A 1 197 ? -16.611 -23.063 18.230 1.00 70.06 197 LEU A C 1
ATOM 1582 O O . LEU A 1 197 ? -15.590 -23.265 17.563 1.00 70.06 197 LEU A O 1
ATOM 1586 N N . LEU A 1 198 ? -17.487 -24.017 18.530 1.00 71.25 198 LEU A N 1
ATOM 1587 C CA . LEU A 1 198 ? -17.414 -25.326 17.904 1.00 71.25 198 LEU A CA 1
ATOM 1588 C C . LEU A 1 198 ? -17.517 -25.149 16.379 1.00 71.25 198 LEU A C 1
ATOM 1590 O O . LEU A 1 198 ? -18.327 -24.338 15.917 1.00 71.25 198 LEU A O 1
ATOM 1594 N N . PRO A 1 199 ? -16.688 -25.862 15.597 1.00 73.44 199 PRO A N 1
ATOM 1595 C CA . PRO A 1 199 ? -16.795 -25.833 14.147 1.00 73.44 199 PRO A CA 1
ATOM 1596 C C . PRO A 1 199 ? -18.210 -26.241 13.746 1.00 73.44 199 PRO A C 1
ATOM 1598 O O . PRO A 1 199 ? -18.715 -27.258 14.219 1.00 73.44 199 PRO A O 1
ATOM 1601 N N . TYR A 1 200 ? -18.838 -25.464 12.868 1.00 70.19 200 TYR A N 1
ATOM 1602 C CA . TYR A 1 200 ? -20.109 -25.855 12.271 1.00 70.19 200 TYR A CA 1
ATOM 1603 C C . TYR A 1 200 ? -19.932 -26.112 10.782 1.00 70.19 200 TYR A C 1
ATOM 1605 O O . TYR A 1 200 ? -19.097 -25.508 10.104 1.00 70.19 200 TYR A O 1
ATOM 1613 N N . VAL A 1 201 ? -20.719 -27.060 10.293 1.00 70.12 201 VAL A N 1
ATOM 1614 C CA . VAL A 1 201 ? -20.673 -27.547 8.922 1.00 70.12 201 VAL A CA 1
ATOM 1615 C C . VAL A 1 201 ? -21.782 -26.866 8.129 1.00 70.12 201 VAL A C 1
ATOM 1617 O O . VAL A 1 201 ? -22.958 -27.024 8.450 1.00 70.12 201 VAL A O 1
ATOM 1620 N N . LEU A 1 202 ? -21.420 -26.120 7.088 1.00 69.12 202 LEU A N 1
ATOM 1621 C CA . LEU A 1 202 ? -22.371 -25.638 6.093 1.00 69.12 202 LEU A CA 1
ATOM 1622 C C . LEU A 1 202 ? -22.521 -26.708 5.016 1.00 69.12 202 LEU A C 1
ATOM 1624 O O . LEU A 1 202 ? -21.572 -26.986 4.282 1.00 69.12 202 LEU A O 1
ATOM 1628 N N . VAL A 1 203 ? -23.711 -27.302 4.934 1.00 66.88 203 VAL A N 1
ATOM 1629 C CA . VAL A 1 203 ? -24.083 -28.199 3.837 1.00 66.88 203 VAL A CA 1
ATOM 1630 C C . VAL A 1 203 ? -24.887 -27.398 2.818 1.00 66.88 203 VAL A C 1
ATOM 1632 O O . VAL A 1 203 ? -26.036 -27.046 3.085 1.00 66.88 203 VAL A O 1
ATOM 1635 N N . ASN A 1 204 ? -24.300 -27.096 1.659 1.00 59.12 204 ASN A N 1
ATOM 1636 C CA . ASN A 1 204 ? -25.042 -26.453 0.571 1.00 59.12 204 ASN A CA 1
ATOM 1637 C C . ASN A 1 204 ? -25.907 -27.511 -0.135 1.00 59.12 204 ASN A C 1
ATOM 1639 O O . ASN A 1 204 ? -25.361 -28.429 -0.754 1.00 59.12 204 ASN A O 1
ATOM 1643 N N . ARG A 1 205 ? -27.238 -27.399 -0.015 1.00 58.44 205 ARG A N 1
ATOM 1644 C CA . ARG A 1 205 ? -28.203 -28.236 -0.754 1.00 58.44 205 ARG A CA 1
ATOM 1645 C C . ARG A 1 205 ? -28.101 -27.994 -2.256 1.00 58.44 205 ARG A C 1
ATOM 1647 O O . ARG A 1 205 ? -27.936 -26.826 -2.660 1.00 58.44 205 ARG A O 1
#

Secondary structure (DSSP, 8-state):
-----------------------------------------------------------HHHHHHHHHHHHHT-BTTBSS--HHHHHHHHT--HHHHHHHHHTHHHHHHHHHSTTTTT-SSPTT-SSPPS-HHHHHHHHHHHHHHHHTT----HHHHHHHHHHHHHHTT--------S--SSSEEEE--B-TTSPBPPPEEEE--